Protein AF-A0A847AZZ3-F1 (afdb_monomer)

Sequence (223 aa):
MRKELIFAVSALIFLSGCENGNLFSWTHSAGSNKSVDALLADGINAERNKDYDDAIKFFDDVLSKQPGNSEALYGKASSELKNAGLDIASLIPQLINQDTGAAEDLLSNILAGNLLLATEEAGPALKKIADGRADGAIPSDDFDINLNLGIIYFLHAASLLSQDPGVSVKNNFTVDGTPTRATINKAIENIDNAIKYLNAAMGGGLGGVKANFESFKTELETL

Secondary structure (DSSP, 8-state):
-HHHHHHHHHHHHHSS-SSS--TTGGG--TTS--SHHHHHHHHHHHHHTT-HHHHHHHHHHHHHH-TT-HHHHHHHHHHHHHHTT--HHHHHHHHHHT-HHHHHHHHHHHTSSHHHHHHHHHHHHHHHHHTT-S-SSS-TT-HHHHHHHHHHHHHHHHHHHTTSTT-EE-TTS-EES---HHHHHHHHHHHHHHHHHHHHS--TT-HHHHHHHHHHHHHHHH-

Structure (mmCIF, N/CA/C/O backbone):
data_AF-A0A847AZZ3-F1
#
_entry.id   AF-A0A847AZZ3-F1
#
loop_
_atom_site.group_PDB
_atom_site.id
_atom_site.type_symbol
_atom_site.label_atom_id
_atom_site.label_alt_id
_atom_site.label_comp_id
_atom_site.label_asym_id
_atom_site.label_entity_id
_atom_site.label_seq_id
_atom_site.pdbx_PDB_ins_code
_atom_site.Cartn_x
_atom_site.Cartn_y
_atom_site.Cartn_z
_atom_site.occupancy
_atom_site.B_iso_or_equiv
_atom_site.auth_seq_id
_atom_site.auth_comp_id
_atom_site.auth_asym_id
_atom_site.auth_atom_id
_atom_site.pdbx_PDB_model_num
ATOM 1 N N . MET A 1 1 ? 6.310 3.712 -61.865 1.00 55.25 1 MET A N 1
ATOM 2 C CA . MET A 1 1 ? 7.225 3.143 -60.847 1.00 55.25 1 MET A CA 1
ATOM 3 C C . MET A 1 1 ? 7.327 3.954 -59.552 1.00 55.25 1 MET A C 1
ATOM 5 O O . MET A 1 1 ? 6.831 3.470 -58.550 1.00 55.25 1 MET A O 1
ATOM 9 N N . ARG A 1 2 ? 7.888 5.177 -59.508 1.00 53.59 2 ARG A N 1
ATOM 10 C CA . ARG A 1 2 ? 8.089 5.907 -58.225 1.00 53.59 2 ARG A CA 1
ATOM 11 C C . ARG A 1 2 ? 6.798 6.324 -57.489 1.00 53.59 2 ARG A C 1
ATOM 13 O O . ARG A 1 2 ? 6.795 6.375 -56.270 1.00 53.59 2 ARG A O 1
ATOM 20 N N . LYS A 1 3 ? 5.707 6.600 -58.216 1.00 46.56 3 LYS A N 1
ATOM 21 C CA . LYS A 1 3 ? 4.402 6.988 -57.635 1.00 46.56 3 LYS A CA 1
ATOM 22 C C . LYS A 1 3 ? 3.573 5.795 -57.139 1.00 46.56 3 LYS A C 1
ATOM 24 O O . LYS A 1 3 ? 2.827 5.937 -56.182 1.00 46.56 3 LYS A O 1
ATOM 29 N N . GLU A 1 4 ? 3.756 4.624 -57.745 1.00 44.75 4 GLU A N 1
ATOM 30 C CA . GLU A 1 4 ? 3.061 3.390 -57.347 1.00 44.75 4 GLU A CA 1
ATOM 31 C C . GLU A 1 4 ? 3.678 2.775 -56.086 1.00 44.75 4 GLU A C 1
ATOM 33 O O . GLU A 1 4 ? 2.956 2.265 -55.237 1.00 44.75 4 GLU A O 1
ATOM 38 N N . LEU A 1 5 ? 4.994 2.931 -55.896 1.00 46.00 5 LEU A N 1
ATOM 39 C CA . LEU A 1 5 ? 5.674 2.535 -54.660 1.00 46.00 5 LEU A CA 1
ATOM 40 C C . LEU A 1 5 ? 5.262 3.411 -53.460 1.00 46.00 5 LEU A C 1
ATOM 42 O O . LEU A 1 5 ? 5.115 2.903 -52.355 1.00 46.00 5 LEU A O 1
ATOM 46 N N . ILE A 1 6 ? 5.023 4.712 -53.675 1.00 50.72 6 ILE A N 1
ATOM 47 C CA . ILE A 1 6 ? 4.539 5.626 -52.624 1.00 50.72 6 ILE A CA 1
ATOM 48 C C . ILE A 1 6 ? 3.095 5.279 -52.232 1.00 50.72 6 ILE A C 1
ATOM 50 O O . ILE A 1 6 ? 2.791 5.215 -51.046 1.00 50.72 6 ILE A O 1
ATOM 54 N N . PHE A 1 7 ? 2.230 4.961 -53.203 1.00 47.56 7 PHE A N 1
ATOM 55 C CA . PHE A 1 7 ? 0.861 4.513 -52.922 1.00 47.56 7 PHE A CA 1
ATOM 56 C C . PHE A 1 7 ? 0.811 3.180 -52.156 1.00 47.56 7 PHE A C 1
ATOM 58 O O . PHE A 1 7 ? -0.027 3.020 -51.270 1.00 47.56 7 PHE A O 1
ATOM 65 N N . ALA A 1 8 ? 1.729 2.249 -52.436 1.00 49.97 8 ALA A N 1
ATOM 66 C CA . ALA A 1 8 ? 1.805 0.965 -51.737 1.00 49.97 8 ALA A CA 1
ATOM 67 C C . ALA A 1 8 ? 2.277 1.097 -50.275 1.00 49.97 8 ALA A C 1
ATOM 69 O O . ALA A 1 8 ? 1.746 0.423 -49.395 1.00 49.97 8 ALA A O 1
ATOM 70 N N . VAL A 1 9 ? 3.227 1.998 -49.993 1.00 52.75 9 VAL A N 1
ATOM 71 C CA . VAL A 1 9 ? 3.696 2.259 -48.619 1.00 52.75 9 VAL A CA 1
ATOM 72 C C . VAL A 1 9 ? 2.631 2.994 -47.800 1.00 52.75 9 VAL A C 1
ATOM 74 O O . VAL A 1 9 ? 2.444 2.681 -46.629 1.00 52.75 9 VAL A O 1
ATOM 77 N N . SER A 1 10 ? 1.869 3.909 -48.409 1.00 51.78 10 SER A N 1
ATOM 78 C CA . SER A 1 10 ? 0.747 4.573 -47.734 1.00 51.78 10 SER A CA 1
ATOM 79 C C . SER A 1 10 ? -0.415 3.618 -47.436 1.00 51.78 10 SER A C 1
ATOM 81 O O . SER A 1 10 ? -1.011 3.721 -46.371 1.00 51.78 10 SER A O 1
ATOM 83 N N . ALA A 1 11 ? -0.710 2.654 -48.316 1.00 50.41 11 ALA A N 1
ATOM 84 C CA . ALA A 1 11 ? -1.791 1.684 -48.110 1.00 50.41 11 ALA A CA 1
ATOM 85 C C . ALA A 1 11 ? -1.515 0.676 -46.973 1.00 50.41 11 ALA A C 1
ATOM 87 O O . ALA A 1 11 ? -2.453 0.228 -46.318 1.00 50.41 11 ALA A O 1
ATOM 88 N N . LEU A 1 12 ? -0.245 0.361 -46.685 1.00 51.59 12 LEU A N 1
ATOM 89 C CA . LEU A 1 12 ? 0.143 -0.522 -45.573 1.00 51.59 12 LEU A CA 1
ATOM 90 C C . LEU A 1 12 ? -0.033 0.123 -44.188 1.00 51.59 12 LEU A C 1
ATOM 92 O O . LEU A 1 12 ? -0.218 -0.590 -43.208 1.00 51.59 12 LEU A O 1
ATOM 96 N N . ILE A 1 13 ? -0.023 1.457 -44.106 1.00 54.56 13 ILE A N 1
ATOM 97 C CA . ILE A 1 13 ? -0.202 2.199 -42.846 1.00 54.56 13 ILE A CA 1
ATOM 98 C C . ILE A 1 13 ? -1.686 2.247 -42.428 1.00 54.56 13 ILE A C 1
ATOM 100 O O . ILE A 1 13 ? -1.986 2.369 -41.246 1.00 54.56 13 ILE A O 1
ATOM 104 N N . PHE A 1 14 ? -2.625 2.105 -43.372 1.00 50.31 14 PHE A N 1
ATOM 105 C CA . PHE A 1 14 ? -4.066 2.190 -43.093 1.00 50.31 14 PHE A CA 1
ATOM 106 C C . PHE A 1 14 ? -4.733 0.854 -42.728 1.00 50.31 14 PHE A C 1
ATOM 108 O O . PHE A 1 14 ? -5.860 0.865 -42.242 1.00 50.31 14 PHE A O 1
ATOM 115 N N . LEU A 1 15 ? -4.070 -0.290 -42.927 1.00 49.41 15 LEU A N 1
ATOM 116 C CA . LEU A 1 15 ? -4.661 -1.615 -42.673 1.00 49.41 15 LEU A CA 1
ATOM 117 C C . LEU A 1 15 ? -4.438 -2.151 -41.247 1.00 49.41 15 LEU A C 1
ATOM 119 O O . LEU A 1 15 ? -4.962 -3.208 -40.916 1.00 49.41 15 LEU A O 1
ATOM 123 N N . SER A 1 16 ? -3.698 -1.435 -40.399 1.00 50.19 16 SER A N 1
ATOM 124 C CA . SER A 1 16 ? -3.400 -1.827 -39.009 1.00 50.19 16 SER A CA 1
ATOM 125 C C . SER A 1 16 ? -4.049 -0.920 -37.954 1.00 50.19 16 SER A C 1
ATOM 127 O O . SER A 1 16 ? -3.784 -1.072 -36.767 1.00 50.19 16 SER A O 1
ATOM 129 N N . GLY A 1 17 ? -4.897 0.028 -38.364 1.00 47.88 17 GLY A N 1
ATOM 130 C CA . GLY A 1 17 ? -5.448 1.074 -37.494 1.00 47.88 17 GLY A CA 1
ATOM 131 C C . GLY A 1 17 ? -6.785 0.755 -36.819 1.00 47.88 17 GLY A C 1
ATOM 132 O O . GLY A 1 17 ? -7.573 1.675 -36.619 1.00 47.88 17 GLY A O 1
ATOM 133 N N . CYS A 1 18 ? -7.093 -0.508 -36.520 1.00 51.84 18 CYS A N 1
ATOM 134 C CA . CYS A 1 18 ? -8.338 -0.891 -35.839 1.00 51.84 18 CYS A CA 1
ATOM 135 C C . CYS A 1 18 ? -8.080 -1.958 -34.774 1.00 51.84 18 CYS A C 1
ATOM 137 O O . CYS A 1 18 ? -8.504 -3.093 -34.911 1.00 51.84 18 CYS A O 1
ATOM 139 N N . GLU A 1 19 ? -7.339 -1.567 -33.747 1.00 49.22 19 GLU A N 1
ATOM 140 C CA . GLU A 1 19 ? -7.393 -2.025 -32.355 1.00 49.22 19 GLU A CA 1
ATOM 141 C C . GLU A 1 19 ? -6.363 -1.163 -31.606 1.00 49.22 19 GLU A C 1
ATOM 143 O O . GLU A 1 19 ? -5.505 -0.551 -32.240 1.00 49.22 19 GLU A O 1
ATOM 148 N N . ASN A 1 20 ? -6.461 -1.035 -30.286 1.00 57.16 20 ASN A N 1
ATOM 149 C CA . ASN A 1 20 ? -5.663 -0.123 -29.445 1.00 57.16 20 ASN A CA 1
ATOM 150 C C . ASN A 1 20 ? -4.135 -0.414 -29.404 1.00 57.16 20 ASN A C 1
ATOM 152 O O . ASN A 1 20 ? -3.469 -0.116 -28.415 1.00 57.16 20 ASN A O 1
ATOM 156 N N . GLY A 1 21 ? -3.559 -1.006 -30.452 1.00 53.38 21 GLY A N 1
ATOM 157 C CA . GLY A 1 21 ? -2.142 -1.306 -30.603 1.00 53.38 21 GLY A CA 1
ATOM 158 C C . GLY A 1 21 ? -1.400 -0.249 -31.423 1.00 53.38 21 GLY A C 1
ATOM 159 O O . GLY A 1 21 ? -1.842 0.180 -32.488 1.00 53.38 21 GLY A O 1
ATOM 160 N N . ASN A 1 22 ? -0.215 0.141 -30.950 1.00 53.19 22 ASN A N 1
ATOM 161 C CA . ASN A 1 22 ? 0.738 0.911 -31.749 1.00 53.19 22 ASN A CA 1
ATOM 162 C C . ASN A 1 22 ? 1.049 0.181 -33.069 1.00 53.19 22 ASN A C 1
ATOM 164 O O . ASN A 1 22 ? 1.148 -1.045 -33.094 1.00 53.19 22 ASN A O 1
ATOM 168 N N . LEU A 1 23 ? 1.325 0.938 -34.140 1.00 59.88 23 LEU A N 1
ATOM 169 C CA . LEU A 1 23 ? 1.694 0.442 -35.484 1.00 59.88 23 LEU A CA 1
ATOM 170 C C . LEU A 1 23 ? 2.842 -0.599 -35.490 1.00 59.88 23 LEU A C 1
ATOM 172 O O . LEU A 1 23 ? 3.015 -1.340 -36.457 1.00 59.88 23 LEU A O 1
ATOM 176 N N . PHE A 1 24 ? 3.612 -0.670 -34.403 1.00 60.06 24 PHE A N 1
ATOM 177 C CA . PHE A 1 24 ? 4.742 -1.576 -34.201 1.00 60.06 24 PHE A CA 1
ATOM 178 C C . PHE A 1 24 ? 4.475 -2.711 -33.200 1.00 60.06 24 PHE A C 1
ATOM 180 O O . PHE A 1 24 ? 5.417 -3.403 -32.827 1.00 60.06 24 PHE A O 1
ATOM 187 N N . SER A 1 25 ? 3.232 -2.955 -32.770 1.00 56.47 25 SER A N 1
ATOM 188 C CA . SER A 1 25 ? 2.909 -4.046 -31.829 1.00 56.47 25 SER A CA 1
ATOM 189 C C . SER A 1 25 ? 3.362 -5.430 -32.329 1.00 56.47 25 SER A C 1
ATOM 191 O O . SER A 1 25 ? 3.744 -6.274 -31.529 1.00 56.47 25 SER A O 1
ATOM 193 N N . TRP A 1 26 ? 3.446 -5.641 -33.647 1.00 59.34 26 TRP A N 1
ATOM 194 C CA . TRP A 1 26 ? 3.980 -6.871 -34.249 1.00 59.34 26 TRP A CA 1
ATOM 195 C C . TRP A 1 26 ? 5.494 -7.077 -34.046 1.00 59.34 26 TRP A C 1
ATOM 197 O O . TRP A 1 26 ? 5.994 -8.169 -34.303 1.00 59.34 26 TRP A O 1
ATOM 207 N N . THR A 1 27 ? 6.237 -6.047 -33.621 1.00 62.19 27 THR A N 1
ATOM 208 C CA . THR A 1 27 ? 7.700 -6.116 -33.432 1.00 62.19 27 THR A CA 1
ATOM 209 C C . THR A 1 27 ? 8.120 -6.505 -32.017 1.00 62.19 27 THR A C 1
ATOM 211 O O . THR A 1 27 ? 9.263 -6.914 -31.826 1.00 62.19 27 THR A O 1
ATOM 214 N N . HIS A 1 28 ? 7.219 -6.407 -31.034 1.00 64.94 28 HIS A N 1
ATOM 215 C CA . HIS A 1 28 ? 7.513 -6.706 -29.634 1.00 64.94 28 HIS A CA 1
ATOM 216 C C . HIS A 1 28 ? 6.347 -7.457 -28.997 1.00 64.94 28 HIS A C 1
ATOM 218 O O . HIS A 1 28 ? 5.272 -6.898 -28.793 1.00 64.94 28 HIS A O 1
ATOM 224 N N . SER A 1 29 ? 6.562 -8.732 -28.678 1.00 76.62 29 SER A N 1
ATOM 225 C CA . SER A 1 29 ? 5.635 -9.505 -27.850 1.00 76.62 29 SER A CA 1
ATOM 226 C C . SER A 1 29 ? 6.008 -9.309 -26.382 1.00 76.62 29 SER A C 1
ATOM 228 O O . SER A 1 29 ? 7.157 -9.576 -26.016 1.00 76.62 29 SER A O 1
ATOM 230 N N . ALA A 1 30 ? 5.062 -8.866 -25.550 1.00 77.00 30 ALA A N 1
ATOM 231 C CA . ALA A 1 30 ? 5.294 -8.675 -24.118 1.00 77.00 30 ALA A CA 1
ATOM 232 C C . ALA A 1 30 ? 5.891 -9.947 -23.485 1.00 77.00 30 ALA A C 1
ATOM 234 O O . ALA A 1 30 ? 5.498 -11.071 -23.807 1.00 77.00 30 ALA A O 1
ATOM 235 N N . GLY A 1 31 ? 6.903 -9.778 -22.638 1.00 70.44 31 GLY A N 1
ATOM 236 C CA . GLY A 1 31 ? 7.628 -10.863 -21.987 1.00 70.44 31 GLY A CA 1
ATOM 237 C C . GLY A 1 31 ? 8.617 -11.635 -22.867 1.00 70.44 31 GLY A C 1
ATOM 238 O O . GLY A 1 31 ? 9.302 -12.513 -22.338 1.00 70.44 31 GLY A O 1
ATOM 239 N N . SER A 1 32 ? 8.739 -11.335 -24.169 1.00 78.50 32 SER A N 1
ATOM 240 C CA . SER A 1 32 ? 9.709 -12.000 -25.062 1.00 78.50 32 SER A CA 1
ATOM 241 C C . SER A 1 32 ? 11.159 -11.598 -24.776 1.00 78.50 32 SER A C 1
ATOM 243 O O . SER A 1 32 ? 12.067 -12.423 -24.897 1.00 78.50 32 SER A O 1
ATOM 245 N N . ASN A 1 33 ? 11.381 -10.357 -24.337 1.00 85.06 33 ASN A N 1
ATOM 246 C CA . ASN A 1 33 ? 12.671 -9.878 -23.862 1.00 85.06 33 ASN A CA 1
ATOM 247 C C . ASN A 1 33 ? 12.686 -9.867 -22.326 1.00 85.06 33 ASN A C 1
ATOM 249 O O . ASN A 1 33 ? 11.857 -9.228 -21.690 1.00 85.06 33 ASN A O 1
ATOM 253 N N . LYS A 1 34 ? 13.646 -10.582 -21.731 1.00 90.81 34 LYS A N 1
ATOM 254 C CA . LYS A 1 34 ? 13.782 -10.753 -20.276 1.00 90.81 34 LYS A CA 1
ATOM 255 C C . LYS A 1 34 ? 14.826 -9.821 -19.642 1.00 90.81 34 LYS A C 1
ATOM 257 O O . LYS A 1 34 ? 15.284 -10.099 -18.525 1.00 90.81 34 LYS A O 1
ATOM 262 N N . SER A 1 35 ? 15.251 -8.766 -20.346 1.00 94.00 35 SER A N 1
ATOM 263 C CA . SER A 1 35 ? 16.032 -7.683 -19.737 1.00 94.00 35 SER A CA 1
ATOM 264 C C . SER A 1 35 ? 15.172 -6.904 -18.741 1.00 94.00 35 SER A C 1
ATOM 266 O O . SER A 1 35 ? 13.951 -6.857 -18.876 1.00 94.00 35 SER A O 1
ATOM 268 N N . VAL A 1 36 ? 15.812 -6.301 -17.735 1.00 95.38 36 VAL A N 1
ATOM 269 C CA . VAL A 1 36 ? 15.116 -5.504 -16.711 1.00 95.38 36 VAL A CA 1
ATOM 270 C C . VAL A 1 36 ? 14.296 -4.390 -17.358 1.00 95.38 36 VAL A C 1
ATOM 272 O O . VAL A 1 36 ? 13.098 -4.325 -17.121 1.00 95.38 36 VAL A O 1
ATOM 275 N N . ASP A 1 37 ? 14.903 -3.597 -18.243 1.00 94.06 37 ASP A N 1
ATOM 276 C CA . ASP A 1 37 ? 14.227 -2.466 -18.892 1.00 94.06 37 ASP A CA 1
ATOM 277 C C . ASP A 1 37 ? 13.023 -2.900 -19.741 1.00 94.06 37 ASP A C 1
ATOM 279 O O . ASP A 1 37 ? 12.001 -2.218 -19.769 1.00 94.06 37 ASP A O 1
ATOM 283 N N . ALA A 1 38 ? 13.121 -4.046 -20.427 1.00 93.12 38 ALA A N 1
ATOM 284 C CA . ALA A 1 38 ? 12.027 -4.553 -21.250 1.00 93.12 38 ALA A CA 1
ATOM 285 C C . ALA A 1 38 ? 10.863 -5.058 -20.393 1.00 93.12 38 ALA A C 1
ATOM 287 O O . ALA A 1 38 ? 9.717 -4.715 -20.664 1.00 93.12 38 ALA A O 1
ATOM 288 N N . LEU A 1 39 ? 11.159 -5.817 -19.334 1.00 97.00 39 LEU A N 1
ATOM 289 C CA . LEU A 1 39 ? 10.151 -6.289 -18.385 1.00 97.00 39 LEU A CA 1
ATOM 290 C C . LEU A 1 39 ? 9.477 -5.125 -17.657 1.00 97.00 39 LEU A C 1
ATOM 292 O O . LEU A 1 39 ? 8.266 -5.132 -17.476 1.00 97.00 39 LEU A O 1
ATOM 296 N N . LEU A 1 40 ? 10.246 -4.101 -17.288 1.00 96.69 40 LEU A N 1
ATOM 297 C CA . LEU A 1 40 ? 9.718 -2.900 -16.656 1.00 96.69 40 LEU A CA 1
ATOM 298 C C . LEU A 1 40 ? 8.762 -2.153 -17.595 1.00 96.69 40 LEU A C 1
ATOM 300 O O . LEU A 1 40 ? 7.657 -1.793 -17.194 1.00 96.69 40 LEU A O 1
ATOM 304 N N . ALA A 1 41 ? 9.145 -1.986 -18.864 1.00 95.75 41 ALA A N 1
ATOM 305 C CA . ALA A 1 41 ? 8.279 -1.393 -19.877 1.00 95.75 41 ALA A CA 1
ATOM 306 C C . ALA A 1 41 ? 7.010 -2.228 -20.127 1.00 95.75 41 ALA A C 1
ATOM 308 O O . ALA A 1 41 ? 5.926 -1.659 -20.265 1.00 95.75 41 ALA A O 1
ATOM 309 N N . ASP A 1 42 ? 7.124 -3.558 -20.156 1.00 96.00 42 ASP A N 1
ATOM 310 C CA . ASP A 1 42 ? 5.981 -4.465 -20.290 1.00 96.00 42 ASP A CA 1
ATOM 311 C C . ASP A 1 42 ? 5.025 -4.345 -19.095 1.00 96.00 42 ASP A C 1
ATOM 313 O O . ASP A 1 42 ? 3.819 -4.215 -19.301 1.00 96.00 42 ASP A O 1
ATOM 317 N N . GLY A 1 43 ? 5.552 -4.283 -17.867 1.00 97.50 43 GLY A N 1
ATOM 318 C CA . GLY A 1 43 ? 4.765 -4.062 -16.650 1.00 97.50 43 GLY A CA 1
ATOM 319 C C . GLY A 1 43 ? 4.011 -2.734 -16.666 1.00 97.50 43 GLY A C 1
ATOM 320 O O . GLY A 1 43 ? 2.801 -2.705 -16.449 1.00 97.50 43 GLY A O 1
ATOM 321 N N . ILE A 1 44 ? 4.690 -1.640 -17.025 1.00 96.44 44 ILE A N 1
ATOM 322 C CA . ILE A 1 44 ? 4.074 -0.307 -17.153 1.00 96.44 44 ILE A CA 1
ATOM 323 C C . ILE A 1 44 ? 2.974 -0.303 -18.226 1.00 96.44 44 ILE A C 1
ATOM 325 O O . ILE A 1 44 ? 1.930 0.329 -18.054 1.00 96.44 44 ILE A O 1
ATOM 329 N N . ASN A 1 45 ? 3.188 -0.987 -19.352 1.00 95.19 45 ASN A N 1
ATOM 330 C CA . ASN A 1 45 ? 2.194 -1.061 -20.422 1.00 95.19 45 ASN A CA 1
ATOM 331 C C . ASN A 1 45 ? 0.975 -1.897 -20.015 1.00 95.19 45 ASN A C 1
ATOM 333 O O . ASN A 1 45 ? -0.151 -1.462 -20.256 1.00 95.19 45 ASN A O 1
ATOM 337 N N . ALA A 1 46 ? 1.185 -3.046 -19.369 1.00 96.00 46 ALA A N 1
ATOM 338 C CA . ALA A 1 46 ? 0.106 -3.871 -18.833 1.00 96.00 46 ALA A CA 1
ATOM 339 C C . ALA A 1 46 ? -0.728 -3.091 -17.801 1.00 96.00 46 ALA A C 1
ATOM 341 O O . ALA A 1 46 ? -1.953 -3.044 -17.904 1.00 96.00 46 ALA A O 1
ATOM 342 N N . GLU A 1 47 ? -0.082 -2.362 -16.884 1.00 95.00 47 GLU A N 1
ATOM 343 C CA . GLU A 1 47 ? -0.780 -1.525 -15.900 1.00 95.00 47 GLU A CA 1
ATOM 344 C C . GLU A 1 47 ? -1.644 -0.446 -16.578 1.00 95.00 47 GLU A C 1
ATOM 346 O O . GLU A 1 47 ? -2.802 -0.236 -16.205 1.00 95.00 47 GLU A O 1
ATOM 351 N N . ARG A 1 48 ? -1.113 0.228 -17.610 1.00 93.69 48 ARG A N 1
ATOM 352 C CA . ARG A 1 48 ? -1.850 1.240 -18.394 1.00 93.69 48 ARG A CA 1
ATOM 353 C C . ARG A 1 48 ? -3.059 0.658 -19.122 1.00 93.69 48 ARG A C 1
ATOM 355 O O . ARG A 1 48 ? -4.074 1.342 -19.241 1.00 93.69 48 ARG A O 1
ATOM 362 N N . ASN A 1 49 ? -2.957 -0.589 -19.571 1.00 94.38 49 ASN A N 1
ATOM 363 C CA . ASN A 1 49 ? -4.053 -1.323 -20.200 1.00 94.38 49 ASN A CA 1
ATOM 364 C C . ASN A 1 49 ? -5.054 -1.897 -19.188 1.00 94.38 49 ASN A C 1
ATOM 366 O O . ASN A 1 49 ? -6.087 -2.418 -19.596 1.00 94.38 49 ASN A O 1
ATOM 370 N N . LYS A 1 50 ? -4.797 -1.722 -17.883 1.00 95.38 50 LYS A N 1
ATOM 371 C CA . LYS A 1 50 ? -5.557 -2.305 -16.767 1.00 95.38 50 LYS A CA 1
ATOM 372 C C . LYS A 1 50 ? -5.446 -3.830 -16.670 1.00 95.38 50 LYS A C 1
ATOM 374 O O . LYS A 1 50 ? -6.241 -4.458 -15.977 1.00 95.38 50 LYS A O 1
ATOM 379 N N . ASP A 1 51 ? -4.425 -4.406 -17.298 1.00 96.56 51 ASP A N 1
ATOM 380 C CA . ASP A 1 51 ? -4.066 -5.819 -17.192 1.00 96.56 51 ASP A CA 1
ATOM 381 C C . ASP A 1 51 ? -3.213 -6.026 -15.927 1.00 96.56 51 ASP A C 1
ATOM 383 O O . ASP A 1 51 ? -2.024 -6.349 -15.991 1.00 96.56 51 ASP A O 1
ATOM 387 N N . TYR A 1 52 ? -3.797 -5.757 -14.754 1.00 96.06 52 TYR A N 1
ATOM 388 C CA . TYR A 1 52 ? -3.047 -5.658 -13.495 1.00 96.06 52 TYR A CA 1
ATOM 389 C C . TYR A 1 52 ? -2.343 -6.962 -13.106 1.00 96.06 52 TYR A C 1
ATOM 391 O O . TYR A 1 52 ? -1.199 -6.915 -12.661 1.00 96.06 52 TYR A O 1
ATOM 399 N N . ASP A 1 53 ? -2.964 -8.119 -13.345 1.00 96.88 53 ASP A N 1
ATOM 400 C CA . ASP A 1 53 ? -2.342 -9.423 -13.080 1.00 96.88 53 ASP A CA 1
ATOM 401 C C . ASP A 1 53 ? -1.059 -9.639 -13.899 1.00 96.88 53 ASP A C 1
ATOM 403 O O . ASP A 1 53 ? -0.088 -10.215 -13.407 1.00 96.88 53 ASP A O 1
ATOM 407 N N . ASP A 1 54 ? -1.031 -9.187 -15.155 1.00 97.25 54 ASP A N 1
ATOM 408 C CA . ASP A 1 54 ? 0.161 -9.295 -16.000 1.00 97.25 54 ASP A CA 1
ATOM 409 C C . ASP A 1 54 ? 1.197 -8.229 -15.641 1.00 97.25 54 ASP A C 1
ATOM 411 O O . ASP A 1 54 ? 2.393 -8.528 -15.611 1.00 97.25 54 ASP A O 1
ATOM 415 N N . ALA A 1 55 ? 0.755 -7.023 -15.273 1.00 98.31 55 ALA A N 1
ATOM 416 C CA . ALA A 1 55 ? 1.633 -5.986 -14.741 1.00 98.31 55 ALA A CA 1
ATOM 417 C C . ALA A 1 55 ? 2.400 -6.487 -13.508 1.00 98.31 55 ALA A C 1
ATOM 419 O O . ALA A 1 55 ? 3.630 -6.410 -13.476 1.00 98.31 55 ALA A O 1
ATOM 420 N N . ILE A 1 56 ? 1.692 -7.085 -12.543 1.00 98.19 56 ILE A N 1
ATOM 421 C CA . ILE A 1 56 ? 2.274 -7.673 -11.329 1.00 98.19 56 ILE A CA 1
ATOM 422 C C . ILE A 1 56 ? 3.327 -8.728 -11.690 1.00 98.19 56 ILE A C 1
ATOM 424 O O . ILE A 1 56 ? 4.448 -8.651 -11.188 1.00 98.19 56 ILE A O 1
ATOM 428 N N . LYS A 1 57 ? 3.032 -9.651 -12.619 1.00 98.25 57 LYS A N 1
ATOM 429 C CA . LYS A 1 57 ? 4.003 -10.672 -13.066 1.00 98.25 57 LYS A CA 1
ATOM 430 C C . LYS A 1 57 ? 5.265 -10.058 -13.665 1.00 98.25 57 LYS A C 1
ATOM 432 O O . LYS A 1 57 ? 6.364 -10.528 -13.383 1.00 98.25 57 LYS A O 1
ATOM 437 N N . PHE A 1 58 ? 5.133 -9.025 -14.496 1.00 98.56 58 PHE A N 1
ATOM 438 C CA . PHE A 1 58 ? 6.296 -8.363 -15.086 1.00 98.56 58 PHE A CA 1
ATOM 439 C C . PHE A 1 58 ? 7.131 -7.623 -14.039 1.00 98.56 58 PHE A C 1
ATOM 441 O O . PHE A 1 58 ? 8.361 -7.710 -14.070 1.00 98.56 58 PHE A O 1
ATOM 448 N N . PHE A 1 59 ? 6.493 -6.950 -13.080 1.00 98.56 59 PHE A N 1
ATOM 449 C CA . PHE A 1 59 ? 7.210 -6.323 -11.974 1.00 98.56 59 PHE A CA 1
ATOM 450 C C . PHE A 1 59 ? 7.881 -7.361 -11.066 1.00 98.56 59 PHE A C 1
ATOM 452 O O . PHE A 1 59 ? 9.031 -7.158 -10.683 1.00 98.56 59 PHE A O 1
ATOM 459 N N . ASP A 1 60 ? 7.249 -8.502 -10.792 1.00 98.50 60 ASP A N 1
ATOM 460 C CA . ASP A 1 60 ? 7.878 -9.615 -10.070 1.00 98.50 60 ASP A CA 1
ATOM 461 C C . ASP A 1 60 ? 9.091 -10.180 -10.830 1.00 98.50 60 ASP A C 1
ATOM 463 O O . ASP A 1 60 ? 10.149 -10.409 -10.233 1.00 98.50 60 ASP A O 1
ATOM 467 N N . ASP A 1 61 ? 8.997 -10.327 -12.156 1.00 98.19 61 ASP A N 1
ATOM 468 C CA . ASP A 1 61 ? 10.121 -10.717 -13.015 1.00 98.19 61 ASP A CA 1
ATOM 469 C C . ASP A 1 61 ? 11.288 -9.707 -12.893 1.00 98.19 61 ASP A C 1
ATOM 471 O O . ASP A 1 61 ? 12.453 -10.119 -12.821 1.00 98.19 61 ASP A O 1
ATOM 475 N N . VAL A 1 62 ? 11.011 -8.396 -12.810 1.00 98.56 62 VAL A N 1
ATOM 476 C CA . VAL A 1 62 ? 12.031 -7.361 -12.539 1.00 98.56 62 VAL A CA 1
ATOM 477 C C . VAL A 1 62 ? 12.608 -7.505 -11.131 1.00 98.56 62 VAL A C 1
ATOM 479 O O . VAL A 1 62 ? 13.831 -7.554 -10.976 1.00 98.56 62 VAL A O 1
ATOM 482 N N . LEU A 1 63 ? 11.760 -7.619 -10.107 1.00 98.25 63 LEU A N 1
ATOM 483 C CA . LEU A 1 63 ? 12.163 -7.691 -8.700 1.00 98.25 63 LEU A CA 1
ATOM 484 C C . LEU A 1 63 ? 12.958 -8.964 -8.382 1.00 98.25 63 LEU A C 1
ATOM 486 O O . LEU A 1 63 ? 13.830 -8.939 -7.513 1.00 98.25 63 LEU A O 1
ATOM 490 N N . SER A 1 64 ? 12.749 -10.050 -9.130 1.00 98.00 64 SER A N 1
ATOM 491 C CA . SER A 1 64 ? 13.573 -11.262 -9.038 1.00 98.00 64 SER A CA 1
ATOM 492 C C . SER A 1 64 ? 15.033 -11.028 -9.460 1.00 98.00 64 SER A C 1
ATOM 494 O O . SER A 1 64 ? 15.945 -11.679 -8.948 1.00 98.00 64 SER A O 1
ATOM 496 N N . LYS A 1 65 ? 15.270 -10.079 -10.378 1.00 97.81 65 LYS A N 1
ATOM 497 C CA . LYS A 1 65 ? 16.598 -9.712 -10.900 1.00 97.81 65 LYS A CA 1
ATOM 498 C C . LYS A 1 65 ? 17.205 -8.545 -10.129 1.00 97.81 65 LYS A C 1
ATOM 500 O O . LYS A 1 65 ? 18.413 -8.511 -9.908 1.00 97.81 65 LYS A O 1
ATOM 505 N N . GLN A 1 66 ? 16.372 -7.585 -9.741 1.00 97.75 66 GLN A N 1
ATOM 506 C CA . GLN A 1 66 ? 16.747 -6.377 -9.018 1.00 97.75 66 GLN A CA 1
ATOM 507 C C . GLN A 1 66 ? 15.749 -6.129 -7.879 1.00 97.75 66 GLN A C 1
ATOM 509 O O . GLN A 1 66 ? 14.832 -5.323 -8.020 1.00 97.75 66 GLN A O 1
ATOM 514 N N . PRO A 1 67 ? 15.942 -6.761 -6.706 1.00 97.88 67 PRO A N 1
ATOM 515 C CA . PRO A 1 67 ? 14.988 -6.659 -5.599 1.00 97.88 67 PRO A CA 1
ATOM 516 C C . PRO A 1 67 ? 14.780 -5.239 -5.062 1.00 97.88 67 PRO A C 1
ATOM 518 O O . PRO A 1 67 ? 13.847 -5.000 -4.298 1.00 97.88 67 PRO A O 1
ATOM 521 N N . GLY A 1 68 ? 15.702 -4.320 -5.350 1.00 97.25 68 GLY A N 1
ATOM 522 C CA . GLY A 1 68 ? 15.643 -2.916 -4.947 1.00 97.25 68 GLY A CA 1
ATOM 523 C C . GLY A 1 68 ? 15.139 -1.969 -6.033 1.00 97.25 68 GLY A C 1
ATOM 524 O O . GLY A 1 68 ? 15.187 -0.772 -5.786 1.00 97.25 68 GLY A O 1
ATOM 525 N N . ASN A 1 69 ? 14.700 -2.465 -7.195 1.00 98.50 69 ASN A N 1
ATOM 526 C CA . ASN A 1 69 ? 14.262 -1.609 -8.295 1.00 98.50 69 ASN A CA 1
ATOM 527 C C . ASN A 1 69 ? 13.036 -0.785 -7.870 1.00 98.50 69 ASN A C 1
ATOM 529 O O . ASN A 1 69 ? 11.956 -1.345 -7.673 1.00 98.50 69 ASN A O 1
ATOM 533 N N . SER A 1 70 ? 13.215 0.521 -7.656 1.00 98.38 70 SER A N 1
ATOM 534 C CA . SER A 1 70 ? 12.161 1.358 -7.065 1.00 98.38 70 SER A CA 1
ATOM 535 C C . SER A 1 70 ? 10.961 1.536 -7.992 1.00 98.38 70 SER A C 1
ATOM 537 O O . SER A 1 70 ? 9.829 1.506 -7.512 1.00 98.38 70 SER A O 1
ATOM 539 N N . GLU A 1 71 ? 11.178 1.613 -9.306 1.00 98.00 71 GLU A N 1
ATOM 540 C CA . GLU A 1 71 ? 10.097 1.681 -10.295 1.00 98.00 71 GLU A CA 1
ATOM 541 C C . GLU A 1 71 ? 9.241 0.408 -10.294 1.00 98.00 71 GLU A C 1
ATOM 543 O O . GLU A 1 71 ? 8.015 0.497 -10.283 1.00 98.00 71 GLU A O 1
ATOM 548 N N . ALA A 1 72 ? 9.854 -0.777 -10.224 1.00 98.50 72 ALA A N 1
ATOM 549 C CA . ALA A 1 72 ? 9.119 -2.039 -10.148 1.00 98.50 72 ALA A CA 1
ATOM 550 C C . ALA A 1 72 ? 8.406 -2.231 -8.801 1.00 98.50 72 ALA A C 1
ATOM 552 O O . ALA A 1 72 ? 7.285 -2.734 -8.773 1.00 98.50 72 ALA A O 1
ATOM 553 N N . LEU A 1 73 ? 9.017 -1.806 -7.687 1.00 98.62 73 LEU A N 1
ATOM 554 C CA . LEU A 1 73 ? 8.367 -1.806 -6.369 1.00 98.62 73 LEU A CA 1
ATOM 555 C C . LEU A 1 73 ? 7.112 -0.922 -6.375 1.00 98.62 73 LEU A C 1
ATOM 557 O O . LEU A 1 73 ? 6.060 -1.346 -5.898 1.00 98.62 73 LEU A O 1
ATOM 561 N N . TYR A 1 74 ? 7.218 0.287 -6.934 1.00 97.94 74 TYR A N 1
ATOM 562 C CA . TYR A 1 74 ? 6.095 1.212 -7.056 1.00 97.94 74 TYR A CA 1
ATOM 563 C C . TYR A 1 74 ? 5.022 0.690 -8.017 1.00 97.94 74 TYR A C 1
ATOM 565 O O . TYR A 1 74 ? 3.844 0.656 -7.665 1.00 97.94 74 TYR A O 1
ATOM 573 N N . GLY A 1 75 ? 5.425 0.233 -9.205 1.00 97.62 75 GLY A N 1
ATOM 574 C CA . GLY A 1 75 ? 4.524 -0.299 -10.225 1.00 97.62 75 GLY A CA 1
ATOM 575 C C . GLY A 1 75 ? 3.742 -1.518 -9.741 1.00 97.62 75 GLY A C 1
ATOM 576 O O . GLY A 1 75 ? 2.524 -1.581 -9.933 1.00 97.62 75 GLY A O 1
ATOM 577 N N . LYS A 1 76 ? 4.401 -2.447 -9.030 1.00 98.00 76 LYS A N 1
ATOM 578 C CA . LYS A 1 76 ? 3.724 -3.585 -8.396 1.00 98.00 76 LYS A CA 1
ATOM 579 C C . LYS A 1 76 ? 2.709 -3.109 -7.365 1.00 98.00 76 LYS A C 1
ATOM 581 O O . LYS A 1 76 ? 1.545 -3.470 -7.472 1.00 98.00 76 LYS A O 1
ATOM 586 N N . ALA A 1 77 ? 3.122 -2.269 -6.414 1.00 97.19 77 ALA A N 1
ATOM 587 C CA . ALA A 1 77 ? 2.229 -1.752 -5.378 1.00 97.19 77 ALA A CA 1
ATOM 588 C C . ALA A 1 77 ? 0.992 -1.056 -5.974 1.00 97.19 77 ALA A C 1
ATOM 590 O O . ALA A 1 77 ? -0.131 -1.328 -5.563 1.00 97.19 77 ALA A O 1
ATOM 591 N N . SER A 1 78 ? 1.189 -0.205 -6.984 1.00 95.69 78 SER A N 1
ATOM 592 C CA . SER A 1 78 ? 0.104 0.453 -7.720 1.00 95.69 78 SER A CA 1
ATOM 593 C C . SER A 1 78 ? -0.830 -0.559 -8.396 1.00 95.69 78 SER A C 1
ATOM 595 O O . SER A 1 78 ? -2.052 -0.429 -8.308 1.00 95.69 78 SER A O 1
ATOM 597 N N . SER A 1 79 ? -0.270 -1.593 -9.030 1.00 96.06 79 SER A N 1
ATOM 598 C CA . SER A 1 79 ? -1.044 -2.630 -9.719 1.00 96.06 79 SER A CA 1
ATOM 599 C C . SER A 1 79 ? -1.863 -3.487 -8.752 1.00 96.06 79 SER A C 1
ATOM 601 O O . SER A 1 79 ? -3.035 -3.710 -9.024 1.00 96.06 79 SER A O 1
ATOM 603 N N . GLU A 1 80 ? -1.304 -3.898 -7.609 1.00 94.94 80 GLU A N 1
ATOM 604 C CA . GLU A 1 80 ? -2.014 -4.654 -6.558 1.00 94.94 80 GLU A CA 1
ATOM 605 C C . GLU A 1 80 ? -3.240 -3.889 -6.044 1.00 94.94 80 GLU A C 1
ATOM 607 O O . GLU A 1 80 ? -4.349 -4.422 -5.964 1.00 94.94 80 GLU A O 1
ATOM 612 N N . LEU A 1 81 ? -3.062 -2.599 -5.751 1.00 91.88 81 LEU A N 1
ATOM 613 C CA . LEU A 1 81 ? -4.139 -1.744 -5.257 1.00 91.88 81 LEU A CA 1
ATOM 614 C C . LEU A 1 81 ? -5.236 -1.573 -6.310 1.00 91.88 81 LEU A C 1
ATOM 616 O O . LEU A 1 81 ? -6.411 -1.774 -6.006 1.00 91.88 81 LEU A O 1
ATOM 620 N N . LYS A 1 82 ? -4.865 -1.278 -7.562 1.00 91.50 82 LYS A N 1
ATOM 621 C CA . LYS A 1 82 ? -5.830 -1.137 -8.661 1.00 91.50 82 LYS A CA 1
ATOM 622 C C . LYS A 1 82 ? -6.540 -2.451 -8.985 1.00 91.50 82 LYS A C 1
ATOM 624 O O . LYS A 1 82 ? -7.730 -2.418 -9.291 1.00 91.50 82 LYS A O 1
ATOM 629 N N . ASN A 1 83 ? -5.856 -3.590 -8.866 1.00 91.56 83 ASN A N 1
ATOM 630 C CA . ASN A 1 83 ? -6.455 -4.916 -9.027 1.00 91.56 83 ASN A CA 1
ATOM 631 C C . ASN A 1 83 ? -7.520 -5.187 -7.955 1.00 91.56 83 ASN A C 1
ATOM 633 O O . ASN A 1 83 ? -8.577 -5.743 -8.241 1.00 91.56 83 ASN A O 1
ATOM 637 N N . ALA A 1 84 ? -7.288 -4.707 -6.731 1.00 88.56 84 ALA A N 1
ATOM 638 C CA . ALA A 1 84 ? -8.278 -4.715 -5.657 1.00 88.56 84 ALA A CA 1
ATOM 639 C C . ALA A 1 84 ? -9.359 -3.622 -5.788 1.00 88.56 84 ALA A C 1
ATOM 641 O O . ALA A 1 84 ? -10.198 -3.486 -4.899 1.00 88.56 84 ALA A O 1
ATOM 642 N N . GLY A 1 85 ? -9.366 -2.850 -6.880 1.00 86.19 85 GLY A N 1
ATOM 643 C CA . GLY A 1 85 ? -10.329 -1.776 -7.126 1.00 86.19 85 GLY A CA 1
ATOM 644 C C . GLY A 1 85 ? -10.019 -0.467 -6.396 1.00 86.19 85 GLY A C 1
ATOM 645 O O . GLY A 1 85 ? -10.860 0.431 -6.379 1.00 86.19 85 GLY A O 1
ATOM 646 N N . LEU A 1 86 ? -8.828 -0.333 -5.804 1.00 83.94 86 LEU A N 1
ATOM 647 C CA . LEU A 1 86 ? -8.398 0.870 -5.105 1.00 83.94 86 LEU A CA 1
ATOM 648 C C . LEU A 1 86 ? -7.555 1.775 -6.008 1.00 83.94 86 LEU A C 1
ATOM 650 O O . LEU A 1 86 ? -6.419 1.460 -6.360 1.00 83.94 86 LEU A O 1
ATOM 654 N N . ASP A 1 87 ? -8.075 2.966 -6.292 1.00 83.81 87 ASP A N 1
ATOM 655 C CA . ASP A 1 87 ? -7.303 4.064 -6.869 1.00 83.81 87 ASP A CA 1
ATOM 656 C C . ASP A 1 87 ? -7.015 5.116 -5.789 1.00 83.81 87 ASP A C 1
ATOM 658 O O . ASP A 1 87 ? -7.878 5.944 -5.487 1.00 83.81 87 ASP A O 1
ATOM 662 N N . ILE A 1 88 ? -5.804 5.096 -5.208 1.00 81.44 88 ILE A N 1
ATOM 663 C CA . ILE A 1 88 ? -5.394 6.026 -4.135 1.00 81.44 88 ILE A CA 1
ATOM 664 C C . ILE A 1 88 ? -5.582 7.492 -4.548 1.00 81.44 88 ILE A C 1
ATOM 666 O O . ILE A 1 88 ? -6.025 8.306 -3.733 1.00 81.44 88 ILE A O 1
ATOM 670 N N . ALA A 1 89 ? -5.317 7.829 -5.814 1.00 81.31 89 ALA A N 1
ATOM 671 C CA . ALA A 1 89 ? -5.444 9.200 -6.299 1.00 81.31 89 ALA A CA 1
ATOM 672 C C . ALA A 1 89 ? -6.887 9.715 -6.177 1.00 81.31 89 ALA A C 1
ATOM 674 O O . ALA A 1 89 ? -7.108 10.883 -5.858 1.00 81.31 89 ALA A O 1
ATOM 675 N N . SER A 1 90 ? -7.872 8.831 -6.359 1.00 78.00 90 SER A N 1
ATOM 676 C CA . SER A 1 90 ? -9.291 9.156 -6.196 1.00 78.00 90 SER A CA 1
ATOM 677 C C . SER A 1 90 ? -9.726 9.314 -4.729 1.00 78.00 90 SER A C 1
ATOM 679 O O . SER A 1 90 ? -10.730 9.980 -4.462 1.00 78.00 90 SER A O 1
ATOM 681 N N . LEU A 1 91 ? -8.968 8.754 -3.774 1.00 75.62 91 LEU A N 1
ATOM 682 C CA . LEU A 1 91 ? -9.270 8.837 -2.336 1.00 75.62 91 LEU A CA 1
ATOM 683 C C . LEU A 1 91 ? -8.804 10.162 -1.736 1.00 75.62 91 LEU A C 1
ATOM 685 O O . LEU A 1 91 ? -9.449 10.688 -0.832 1.00 75.62 91 LEU A O 1
ATOM 689 N N . ILE A 1 92 ? -7.681 10.703 -2.218 1.00 74.94 92 ILE A N 1
ATOM 690 C CA . ILE A 1 92 ? -7.035 11.880 -1.621 1.00 74.94 92 ILE A CA 1
ATOM 691 C C . ILE A 1 92 ? -8.001 13.076 -1.509 1.00 74.94 92 ILE A C 1
ATOM 693 O O . ILE A 1 92 ? -8.120 13.623 -0.410 1.00 74.94 92 ILE A O 1
ATOM 697 N N . PRO A 1 93 ? -8.759 13.470 -2.556 1.00 73.50 93 PRO A N 1
ATOM 698 C CA . PRO A 1 93 ? -9.728 14.560 -2.434 1.00 73.50 93 PRO A CA 1
ATOM 699 C C . PRO A 1 93 ? -10.822 14.288 -1.397 1.00 73.50 93 PRO A C 1
ATOM 701 O O . PRO A 1 93 ? -11.280 15.218 -0.739 1.00 73.50 93 PRO A O 1
ATOM 704 N N . GLN A 1 94 ? -11.230 13.029 -1.228 1.00 69.31 94 GLN A N 1
ATOM 705 C CA . GLN A 1 94 ? -12.272 12.636 -0.276 1.00 69.31 94 GLN A CA 1
ATOM 706 C C . GLN A 1 94 ? -11.758 12.723 1.166 1.00 69.31 94 GLN A C 1
ATOM 708 O O . GLN A 1 94 ? -12.434 13.273 2.034 1.00 69.31 94 GLN A O 1
ATOM 713 N N . LEU A 1 95 ? -10.522 12.267 1.403 1.00 69.38 95 LEU A N 1
ATOM 714 C CA . LEU A 1 95 ? -9.849 12.378 2.699 1.00 69.38 95 LEU A CA 1
ATOM 715 C C . LEU A 1 95 ? -9.601 13.842 3.100 1.00 69.38 95 LEU A C 1
ATOM 717 O O . LEU A 1 95 ? -9.671 14.169 4.283 1.00 69.38 95 LEU A O 1
ATOM 721 N N . ILE A 1 96 ? -9.326 14.719 2.128 1.00 70.38 96 ILE A N 1
ATOM 722 C CA . ILE A 1 96 ? -9.077 16.149 2.365 1.00 70.38 96 ILE A CA 1
ATOM 723 C C . ILE A 1 96 ? -10.378 16.921 2.612 1.00 70.38 96 ILE A C 1
ATOM 725 O O . ILE A 1 96 ? -10.454 17.690 3.569 1.00 70.38 96 ILE A O 1
ATOM 729 N N . ASN A 1 97 ? -11.389 16.749 1.757 1.00 64.62 97 ASN A N 1
ATOM 730 C CA . ASN A 1 97 ? -12.588 17.594 1.779 1.00 64.62 97 ASN A CA 1
ATOM 731 C C . ASN A 1 97 ? -13.603 17.203 2.861 1.00 64.62 97 ASN A C 1
ATOM 733 O O . ASN A 1 97 ? -14.588 17.917 3.027 1.00 64.62 97 ASN A O 1
ATOM 737 N N . GLN A 1 98 ? -13.382 16.093 3.580 1.00 57.88 98 GLN A N 1
ATOM 738 C CA . GLN A 1 98 ? -14.317 15.551 4.578 1.00 57.88 98 GLN A CA 1
ATOM 739 C C . GLN A 1 98 ? -15.755 15.410 4.036 1.00 57.88 98 GLN A C 1
ATOM 741 O O . GLN A 1 98 ? -16.721 15.476 4.793 1.00 57.88 98 GLN A O 1
ATOM 746 N N . ASP A 1 99 ? -15.909 15.239 2.719 1.00 53.03 99 ASP A N 1
ATOM 747 C CA . ASP A 1 99 ? -17.215 15.134 2.077 1.00 53.03 99 ASP A CA 1
ATOM 748 C C . ASP A 1 99 ? -17.715 13.691 2.223 1.00 53.03 99 ASP A C 1
ATOM 750 O O . ASP A 1 99 ? -17.288 12.771 1.517 1.00 53.03 99 ASP A O 1
ATOM 754 N N . THR A 1 100 ? -18.561 13.479 3.230 1.00 51.53 100 THR A N 1
ATOM 755 C CA . THR A 1 100 ? -18.920 12.157 3.762 1.00 51.53 100 THR A CA 1
ATOM 756 C C . THR A 1 100 ? -19.754 11.300 2.807 1.00 51.53 100 THR A C 1
ATOM 758 O O . THR A 1 100 ? -19.911 10.114 3.070 1.00 51.53 100 THR A O 1
ATOM 761 N N . GLY A 1 101 ? -20.270 11.859 1.703 1.00 52.50 101 GLY A N 1
ATOM 762 C CA . GLY A 1 101 ? -21.096 11.127 0.733 1.00 52.50 101 GLY A CA 1
ATOM 763 C C . GLY A 1 101 ? -20.309 10.300 -0.294 1.00 52.50 101 GLY A C 1
ATOM 764 O O . GLY A 1 101 ? -20.739 9.214 -0.658 1.00 52.50 101 GLY A O 1
ATOM 765 N N . ALA A 1 102 ? -19.139 10.765 -0.749 1.00 46.12 102 ALA A N 1
ATOM 766 C CA . ALA A 1 102 ? -18.283 9.993 -1.668 1.00 46.12 102 ALA A CA 1
ATOM 767 C C . ALA A 1 102 ? -17.415 8.966 -0.917 1.00 46.12 102 ALA A C 1
ATOM 769 O O . ALA A 1 102 ? -17.160 7.871 -1.419 1.00 46.12 102 ALA A O 1
ATOM 770 N N . ALA A 1 103 ? -17.039 9.296 0.323 1.00 48.22 103 ALA A N 1
ATOM 771 C CA . ALA A 1 103 ? -16.332 8.392 1.222 1.00 48.22 103 ALA A CA 1
ATOM 772 C C . ALA A 1 103 ? -17.168 7.144 1.590 1.00 48.22 103 ALA A C 1
ATOM 774 O O . ALA A 1 103 ? -16.589 6.102 1.886 1.00 48.22 103 ALA A O 1
ATOM 775 N N . GLU A 1 104 ? -18.507 7.212 1.534 1.00 50.94 104 GLU A N 1
ATOM 776 C CA . GLU A 1 104 ? -19.416 6.080 1.802 1.00 50.94 104 GLU A CA 1
ATOM 777 C C . GLU A 1 104 ? -19.264 4.921 0.803 1.00 50.94 104 GLU A C 1
ATOM 779 O O . GLU A 1 104 ? -19.074 3.769 1.211 1.00 50.94 104 GLU A O 1
ATOM 784 N N . ASP A 1 105 ? -19.291 5.208 -0.500 1.00 51.97 105 ASP A N 1
ATOM 785 C CA . ASP A 1 105 ? -19.081 4.198 -1.549 1.00 51.97 105 ASP A CA 1
ATOM 786 C C . ASP A 1 105 ? -17.638 3.686 -1.537 1.00 51.97 105 ASP A C 1
ATOM 788 O O . ASP A 1 105 ? -17.355 2.523 -1.820 1.00 51.97 105 ASP A O 1
ATOM 792 N N . LEU A 1 106 ? -16.699 4.551 -1.171 1.00 52.44 106 LEU A N 1
ATOM 793 C CA . LEU A 1 106 ? -15.292 4.213 -1.126 1.00 52.44 106 LEU A CA 1
ATOM 794 C C . LEU A 1 106 ? -14.973 3.241 0.015 1.00 52.44 106 LEU A C 1
ATOM 796 O O . LEU A 1 106 ? -14.359 2.210 -0.233 1.00 52.44 106 LEU A O 1
ATOM 800 N N . LEU A 1 107 ? -15.428 3.523 1.242 1.00 58.03 107 LEU A N 1
ATOM 801 C CA . LEU A 1 107 ? -15.205 2.670 2.416 1.00 58.03 107 LEU A CA 1
ATOM 80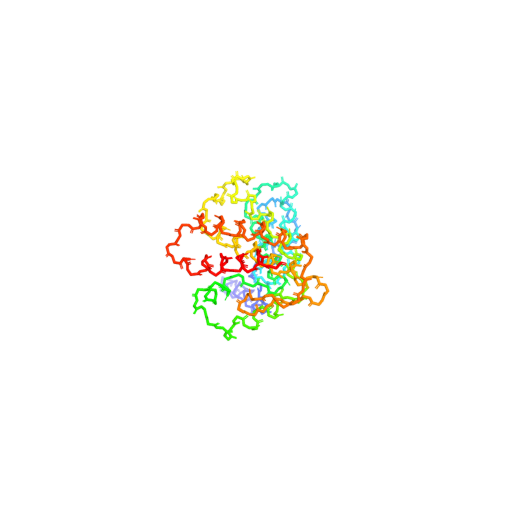2 C C . LEU A 1 107 ? -15.983 1.349 2.342 1.00 58.03 107 LEU A C 1
ATOM 804 O O . LEU A 1 107 ? -15.461 0.317 2.758 1.00 58.03 107 LEU A O 1
ATOM 808 N N . SER A 1 108 ? -17.181 1.338 1.751 1.00 57.78 108 SER A N 1
ATOM 809 C CA . SER A 1 108 ? -17.921 0.089 1.516 1.00 57.78 108 SER A CA 1
ATOM 810 C C . SER A 1 108 ? -17.240 -0.825 0.484 1.00 57.78 108 SER A C 1
ATOM 812 O O . SER A 1 108 ? -17.226 -2.040 0.679 1.00 57.78 108 SER A O 1
ATOM 814 N N . ASN A 1 109 ? -16.600 -0.265 -0.553 1.00 51.41 109 ASN A N 1
ATOM 815 C CA . ASN A 1 109 ? -15.811 -1.024 -1.535 1.00 51.41 109 ASN A CA 1
ATOM 816 C C . ASN A 1 109 ? -14.413 -1.421 -1.013 1.00 51.41 109 ASN A C 1
ATOM 818 O O . ASN A 1 109 ? -13.949 -2.529 -1.273 1.00 51.41 109 ASN A O 1
ATOM 822 N N . ILE A 1 110 ? -13.770 -0.557 -0.218 1.00 55.50 110 ILE A N 1
ATOM 823 C CA . ILE A 1 110 ? -12.512 -0.806 0.515 1.00 55.50 110 ILE A CA 1
ATOM 824 C C . ILE A 1 110 ? -12.629 -2.056 1.405 1.00 55.50 110 ILE A C 1
ATOM 826 O O . ILE A 1 110 ? -11.695 -2.842 1.503 1.00 55.50 110 ILE A O 1
ATOM 830 N N . LEU A 1 111 ? -13.782 -2.295 2.028 1.00 58.84 111 LEU A N 1
ATOM 831 C CA . LEU A 1 111 ? -13.976 -3.399 2.975 1.00 58.84 111 LEU A CA 1
ATOM 832 C C . LEU A 1 111 ? -14.382 -4.738 2.322 1.00 58.84 111 LEU A C 1
ATOM 834 O O . LEU A 1 111 ? -14.610 -5.716 3.032 1.00 58.84 111 LEU A O 1
ATOM 838 N N . ALA A 1 112 ? -14.423 -4.831 0.985 1.00 59.09 112 ALA A N 1
ATOM 839 C CA . ALA A 1 112 ? -14.886 -6.009 0.233 1.00 59.09 112 ALA A CA 1
ATOM 840 C C . ALA A 1 112 ? -13.925 -7.230 0.239 1.00 59.09 112 ALA A C 1
ATOM 842 O O . ALA A 1 112 ? -14.053 -8.136 -0.582 1.00 59.09 112 ALA A O 1
ATOM 843 N N . GLY A 1 113 ? -12.967 -7.290 1.170 1.00 64.19 113 GLY A N 1
ATOM 844 C CA . GLY A 1 113 ? -12.080 -8.440 1.409 1.00 64.19 113 GLY A CA 1
ATOM 845 C C . GLY A 1 113 ? -10.742 -8.405 0.659 1.00 64.19 113 GLY A C 1
ATOM 846 O O . GLY A 1 113 ? -9.719 -8.742 1.249 1.00 64.19 113 GLY A O 1
ATOM 847 N N . ASN A 1 114 ? -10.702 -7.923 -0.588 1.00 75.56 114 ASN A N 1
ATOM 848 C CA . ASN A 1 114 ? -9.461 -7.900 -1.386 1.00 75.56 114 ASN A CA 1
ATOM 849 C C . ASN A 1 114 ? -8.463 -6.806 -0.965 1.00 75.56 114 ASN A C 1
ATOM 851 O O . ASN A 1 114 ? -7.278 -6.895 -1.285 1.00 75.56 114 ASN A O 1
ATOM 855 N N . LEU A 1 115 ? -8.909 -5.786 -0.228 1.00 82.25 115 LEU A N 1
ATOM 856 C CA . LEU A 1 115 ? -8.045 -4.673 0.161 1.00 82.25 115 LEU A CA 1
ATOM 857 C C . LEU A 1 115 ? -7.011 -5.048 1.224 1.00 82.25 115 LEU A C 1
ATOM 859 O O . LEU A 1 115 ? -5.895 -4.526 1.196 1.00 82.25 115 LEU A O 1
ATOM 863 N N . LEU A 1 116 ? -7.357 -5.942 2.156 1.00 87.62 116 LEU A N 1
ATOM 864 C CA . LEU A 1 116 ? -6.402 -6.371 3.176 1.00 87.62 116 LEU A CA 1
ATOM 865 C C . LEU A 1 116 ? -5.169 -6.979 2.500 1.00 87.62 116 LEU A C 1
ATOM 867 O O . LEU A 1 116 ? -4.061 -6.515 2.738 1.00 87.62 116 LEU A O 1
ATOM 871 N N . LEU A 1 117 ? -5.386 -7.915 1.573 1.00 88.94 117 LEU A N 1
ATOM 872 C CA . LEU A 1 117 ? -4.311 -8.544 0.810 1.00 88.94 117 LEU A CA 1
ATOM 873 C C . LEU A 1 117 ? -3.530 -7.523 -0.032 1.00 88.94 117 LEU A C 1
ATOM 875 O O . LEU A 1 117 ? -2.306 -7.487 0.023 1.00 88.94 117 LEU A O 1
ATOM 879 N N . ALA A 1 118 ? -4.221 -6.637 -0.754 1.00 90.75 118 ALA A N 1
ATOM 880 C CA . ALA A 1 118 ? -3.548 -5.629 -1.574 1.00 90.75 118 ALA A CA 1
ATOM 881 C C . ALA A 1 118 ? -2.673 -4.677 -0.743 1.00 90.75 118 ALA A C 1
ATOM 883 O O . ALA A 1 118 ? -1.583 -4.300 -1.168 1.00 90.75 118 ALA A O 1
ATOM 884 N N . THR A 1 119 ? -3.115 -4.302 0.460 1.00 92.88 119 THR A N 1
ATOM 885 C CA . THR A 1 119 ? -2.311 -3.471 1.369 1.00 92.88 119 THR A CA 1
ATOM 886 C C . THR A 1 119 ? -1.152 -4.241 2.015 1.00 92.88 119 THR A C 1
ATOM 888 O O . THR A 1 119 ? -0.098 -3.640 2.237 1.00 92.88 119 THR A O 1
ATOM 891 N N . GLU A 1 120 ? -1.292 -5.553 2.251 1.00 93.12 120 GLU A N 1
ATOM 892 C CA . GLU A 1 120 ? -0.199 -6.439 2.694 1.00 93.12 120 GLU A CA 1
ATOM 893 C C . GLU A 1 120 ? 0.904 -6.586 1.640 1.00 93.12 120 GLU A C 1
ATOM 895 O O . GLU A 1 120 ? 2.080 -6.637 2.000 1.00 93.12 120 GLU A O 1
ATOM 900 N N . GLU A 1 121 ? 0.546 -6.589 0.354 1.00 93.12 121 GLU A N 1
ATOM 901 C CA . GLU A 1 121 ? 1.505 -6.671 -0.754 1.00 93.12 121 GLU A CA 1
ATOM 902 C C . GLU A 1 121 ? 2.121 -5.300 -1.091 1.00 93.12 121 GLU A C 1
ATOM 904 O O . GLU A 1 121 ? 3.342 -5.155 -1.215 1.00 93.12 121 GLU A O 1
ATOM 909 N N . ALA A 1 122 ? 1.297 -4.251 -1.189 1.00 95.88 122 ALA A N 1
ATOM 910 C CA . ALA A 1 122 ? 1.739 -2.916 -1.594 1.00 95.88 122 ALA A CA 1
ATOM 911 C C . ALA A 1 122 ? 2.553 -2.189 -0.508 1.00 95.88 122 ALA A C 1
ATOM 913 O O . ALA A 1 122 ? 3.549 -1.520 -0.808 1.00 95.88 122 ALA A O 1
ATOM 914 N N . GLY A 1 123 ? 2.151 -2.316 0.762 1.00 96.75 123 GLY A N 1
ATOM 915 C CA . GLY A 1 123 ? 2.752 -1.596 1.886 1.00 96.75 123 GLY A CA 1
ATOM 916 C C . GLY A 1 123 ? 4.259 -1.840 2.030 1.00 96.75 123 GLY A C 1
ATOM 917 O O . GLY A 1 123 ? 5.032 -0.877 1.997 1.00 96.75 123 GLY A O 1
ATOM 918 N N . PRO A 1 124 ? 4.730 -3.097 2.141 1.00 96.81 124 PRO A N 1
ATOM 919 C CA . PRO A 1 124 ? 6.153 -3.409 2.259 1.00 96.81 124 PRO A CA 1
ATOM 920 C C . PRO A 1 124 ? 6.996 -2.925 1.073 1.00 96.81 124 PRO A C 1
ATOM 922 O O . PRO A 1 124 ? 8.139 -2.499 1.278 1.00 96.81 124 PRO A O 1
ATOM 925 N N . ALA A 1 125 ? 6.444 -2.963 -0.145 1.00 96.25 125 ALA A N 1
ATOM 926 C CA . ALA A 1 125 ? 7.128 -2.506 -1.351 1.00 96.25 125 ALA A CA 1
ATOM 927 C C . ALA A 1 125 ? 7.388 -0.994 -1.307 1.00 96.25 125 ALA A C 1
ATOM 929 O O . ALA A 1 125 ? 8.542 -0.567 -1.409 1.00 96.25 125 ALA A O 1
ATOM 930 N N . LEU A 1 126 ? 6.354 -0.186 -1.043 1.00 98.00 126 LEU A N 1
ATOM 931 C CA . LEU A 1 126 ? 6.511 1.266 -0.907 1.00 98.00 126 LEU A CA 1
ATOM 932 C C . LEU A 1 126 ? 7.346 1.644 0.319 1.00 98.00 126 LEU A C 1
ATOM 934 O O . LEU A 1 126 ? 8.182 2.544 0.246 1.00 98.00 126 LEU A O 1
ATOM 938 N N . LYS A 1 127 ? 7.206 0.912 1.431 1.00 98.06 127 LYS A N 1
ATOM 939 C CA . LYS A 1 127 ? 8.022 1.119 2.635 1.00 98.06 127 LYS A CA 1
ATOM 940 C C . LYS A 1 127 ? 9.511 0.955 2.347 1.00 98.06 127 LYS A C 1
ATOM 942 O O . LYS A 1 127 ? 10.333 1.672 2.909 1.00 98.06 127 LYS A O 1
ATOM 947 N N . LYS A 1 128 ? 9.885 0.021 1.469 1.00 97.94 128 LYS A N 1
ATOM 948 C CA . LYS A 1 128 ? 11.282 -0.163 1.064 1.00 97.94 128 LYS A CA 1
ATOM 949 C C . LYS A 1 128 ? 11.834 1.073 0.348 1.00 97.94 128 LYS A C 1
ATOM 951 O O . LYS A 1 128 ? 12.980 1.434 0.608 1.00 97.94 128 LYS A O 1
ATOM 956 N N . ILE A 1 129 ? 11.027 1.728 -0.487 1.00 98.25 129 ILE A N 1
ATOM 957 C CA . ILE A 1 129 ? 11.384 2.996 -1.139 1.00 98.25 129 ILE A CA 1
ATOM 958 C C . ILE A 1 129 ? 11.485 4.111 -0.088 1.00 98.25 129 ILE A C 1
ATOM 960 O O . ILE A 1 129 ? 12.548 4.709 0.062 1.00 98.25 129 ILE A O 1
ATOM 964 N N . ALA A 1 130 ? 10.432 4.312 0.713 1.00 97.50 130 ALA A N 1
ATOM 965 C CA . ALA A 1 130 ? 10.348 5.376 1.720 1.00 97.50 130 ALA A CA 1
ATOM 966 C C . ALA A 1 130 ? 11.430 5.287 2.816 1.00 97.50 130 ALA A C 1
ATOM 968 O O . ALA A 1 130 ? 11.860 6.293 3.370 1.00 97.50 130 ALA A O 1
ATOM 969 N N . ASP A 1 131 ? 11.905 4.079 3.137 1.00 96.81 131 ASP A N 1
ATOM 970 C CA . ASP A 1 131 ? 12.999 3.866 4.092 1.00 96.81 131 ASP A CA 1
ATOM 971 C C . ASP A 1 131 ? 14.402 4.044 3.465 1.00 96.81 131 ASP A C 1
ATOM 973 O O . ASP A 1 131 ? 15.402 3.791 4.138 1.00 96.81 131 ASP A O 1
ATOM 977 N N . GLY A 1 132 ? 14.507 4.384 2.173 1.00 96.94 132 GLY A N 1
ATOM 978 C CA . GLY A 1 132 ? 15.789 4.481 1.464 1.00 96.94 132 GLY A CA 1
ATOM 979 C C . GLY A 1 132 ? 16.490 3.132 1.271 1.00 96.94 132 GLY A C 1
ATOM 980 O O . GLY A 1 132 ? 17.715 3.0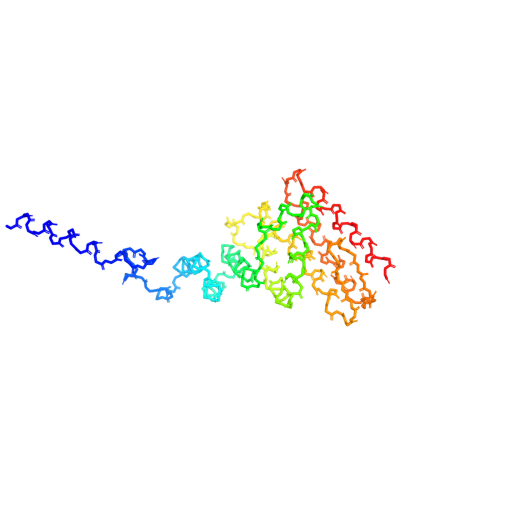66 1.196 1.00 96.94 132 GLY A O 1
ATOM 981 N N . ARG A 1 133 ? 15.725 2.032 1.225 1.00 97.56 133 ARG A N 1
ATOM 982 C CA . ARG A 1 133 ? 16.226 0.654 1.048 1.00 97.56 133 ARG A CA 1
ATOM 983 C C . ARG A 1 133 ? 16.060 0.127 -0.386 1.00 97.56 133 ARG A C 1
ATOM 985 O O . ARG A 1 133 ? 16.285 -1.063 -0.629 1.00 97.56 133 ARG A O 1
ATOM 992 N N . ALA A 1 134 ? 15.622 0.980 -1.307 1.00 97.62 134 ALA A N 1
ATOM 993 C CA . ALA A 1 134 ? 15.569 0.724 -2.743 1.00 97.62 134 ALA A CA 1
ATOM 994 C C . ALA A 1 134 ? 16.851 1.233 -3.443 1.00 97.62 134 ALA A C 1
ATOM 996 O O . ALA A 1 134 ? 17.822 1.597 -2.785 1.00 97.62 134 ALA A O 1
ATOM 997 N N . ASP A 1 135 ? 16.870 1.225 -4.773 1.00 97.12 135 ASP A N 1
ATOM 998 C CA . ASP A 1 135 ? 17.990 1.677 -5.612 1.00 97.12 135 ASP A CA 1
ATOM 999 C C . ASP A 1 135 ? 18.180 3.205 -5.664 1.00 97.12 135 ASP A C 1
ATOM 1001 O O . ASP A 1 135 ? 19.203 3.677 -6.157 1.00 97.12 135 ASP A O 1
ATOM 1005 N N . GLY A 1 136 ? 17.221 3.970 -5.137 1.00 95.69 136 GLY A N 1
ATOM 1006 C CA . GLY A 1 136 ? 17.260 5.429 -5.071 1.00 95.69 136 GLY A CA 1
ATOM 1007 C C . GLY A 1 136 ? 16.852 6.144 -6.360 1.00 95.69 136 GLY A C 1
ATOM 1008 O O . GLY A 1 136 ? 16.982 7.365 -6.409 1.00 95.69 136 GLY A O 1
ATOM 1009 N N . ALA A 1 137 ? 16.361 5.432 -7.385 1.00 96.31 137 ALA A N 1
ATOM 1010 C CA . ALA A 1 137 ? 15.811 6.084 -8.579 1.00 96.31 137 ALA A CA 1
ATOM 1011 C C . ALA A 1 137 ? 14.536 6.881 -8.243 1.00 96.31 137 ALA A C 1
ATOM 1013 O O . ALA A 1 137 ? 14.374 8.005 -8.714 1.00 96.31 137 ALA A O 1
ATOM 1014 N N . ILE A 1 138 ? 13.696 6.345 -7.351 1.00 96.81 138 ILE A N 1
ATOM 1015 C CA . ILE A 1 138 ? 12.672 7.106 -6.628 1.00 96.81 138 ILE A CA 1
ATOM 1016 C C . ILE A 1 138 ? 13.243 7.522 -5.256 1.00 96.81 138 ILE A C 1
ATOM 1018 O O . ILE A 1 138 ? 13.667 6.642 -4.493 1.00 96.81 138 ILE A O 1
ATOM 1022 N N . PRO A 1 139 ? 13.278 8.829 -4.920 1.00 95.88 139 PRO A N 1
ATOM 1023 C CA . PRO A 1 139 ? 13.785 9.313 -3.636 1.00 95.88 139 PRO A CA 1
ATOM 1024 C C . PRO A 1 139 ? 12.999 8.783 -2.429 1.00 95.88 139 PRO A C 1
ATOM 1026 O O . PRO A 1 139 ? 11.790 8.577 -2.486 1.00 95.88 139 PRO A O 1
ATOM 1029 N N . SER A 1 140 ? 13.669 8.602 -1.288 1.00 95.31 140 SER A N 1
ATOM 1030 C CA . SER A 1 140 ? 13.008 8.153 -0.050 1.00 95.31 140 SER A CA 1
ATOM 1031 C C . SER A 1 140 ? 12.059 9.196 0.549 1.00 95.31 140 SER A C 1
ATOM 1033 O O . SER A 1 140 ? 11.121 8.847 1.260 1.00 95.31 140 SER A O 1
ATOM 1035 N N . ASP A 1 141 ? 12.308 10.477 0.280 1.00 93.12 141 ASP A N 1
ATOM 1036 C CA . ASP A 1 141 ? 11.473 11.616 0.670 1.00 93.12 141 ASP A CA 1
ATOM 1037 C C . ASP A 1 141 ? 10.471 12.018 -0.423 1.00 93.12 141 ASP A C 1
ATOM 1039 O O . ASP A 1 141 ? 9.851 13.077 -0.331 1.00 93.12 141 ASP A O 1
ATOM 1043 N N . ASP A 1 142 ? 10.285 11.170 -1.443 1.00 94.75 142 ASP A N 1
ATOM 1044 C CA . ASP A 1 142 ? 9.298 11.395 -2.492 1.00 94.75 142 ASP A CA 1
ATOM 1045 C C . ASP A 1 142 ? 7.897 11.566 -1.884 1.00 94.75 142 ASP A C 1
ATOM 1047 O O . ASP A 1 142 ? 7.430 10.746 -1.080 1.00 94.75 142 ASP A O 1
ATOM 1051 N N . PHE A 1 143 ? 7.247 12.678 -2.231 1.00 92.81 143 PHE A N 1
ATOM 1052 C CA . PHE A 1 143 ? 5.965 13.069 -1.655 1.00 92.81 143 PHE A CA 1
ATOM 1053 C C . PHE A 1 143 ? 4.879 12.027 -1.935 1.00 92.81 143 PHE A C 1
ATOM 1055 O O . PHE A 1 143 ? 4.144 11.665 -1.015 1.00 92.81 143 PHE A O 1
ATOM 1062 N N . ASP A 1 144 ? 4.807 11.520 -3.168 1.00 91.44 144 ASP A N 1
ATOM 1063 C CA . ASP A 1 144 ? 3.766 10.586 -3.593 1.00 91.44 144 ASP A CA 1
ATOM 1064 C C . ASP A 1 144 ? 3.956 9.231 -2.910 1.00 91.44 144 ASP A C 1
ATOM 1066 O O . ASP A 1 144 ? 2.992 8.641 -2.421 1.00 91.44 144 ASP A O 1
ATOM 1070 N N . ILE A 1 145 ? 5.202 8.760 -2.784 1.00 95.25 145 ILE A N 1
ATOM 1071 C CA . ILE A 1 145 ? 5.511 7.524 -2.051 1.00 95.25 145 ILE A CA 1
ATOM 1072 C C . ILE A 1 145 ? 5.077 7.628 -0.590 1.00 95.25 145 ILE A C 1
ATOM 1074 O O . ILE A 1 145 ? 4.391 6.737 -0.084 1.00 95.25 145 ILE A O 1
ATOM 1078 N N . ASN A 1 146 ? 5.465 8.704 0.095 1.00 95.06 146 ASN A N 1
ATOM 1079 C CA . ASN A 1 146 ? 5.171 8.881 1.514 1.00 95.06 146 ASN A CA 1
ATOM 1080 C C . ASN A 1 146 ? 3.668 9.100 1.766 1.00 95.06 146 ASN A C 1
ATOM 1082 O O . ASN A 1 146 ? 3.116 8.534 2.713 1.00 95.06 146 ASN A O 1
ATOM 1086 N N . LEU A 1 147 ? 2.979 9.841 0.892 1.00 92.31 147 LEU A N 1
ATOM 1087 C CA . LEU A 1 147 ? 1.528 10.024 0.955 1.00 92.31 147 LEU A CA 1
ATOM 1088 C C . LEU A 1 147 ? 0.785 8.701 0.730 1.00 92.31 147 LEU A C 1
ATOM 1090 O O . LEU A 1 147 ? -0.042 8.312 1.558 1.00 92.31 147 LEU A O 1
ATOM 1094 N N . ASN A 1 148 ? 1.106 7.987 -0.352 1.00 92.75 148 ASN A N 1
ATOM 1095 C CA . ASN A 1 148 ? 0.457 6.722 -0.694 1.00 92.75 148 ASN A CA 1
ATOM 1096 C C . ASN A 1 148 ? 0.694 5.670 0.390 1.00 92.75 148 ASN A C 1
ATOM 1098 O O . ASN A 1 148 ? -0.245 4.994 0.803 1.00 92.75 148 ASN A O 1
ATOM 1102 N N . LEU A 1 149 ? 1.919 5.567 0.909 1.00 95.62 149 LEU A N 1
ATOM 1103 C CA . LEU A 1 149 ? 2.240 4.654 2.002 1.00 95.62 149 LEU A CA 1
ATOM 1104 C C . LEU A 1 149 ? 1.482 5.009 3.288 1.00 95.62 149 LEU A C 1
ATOM 1106 O O . LEU A 1 149 ? 0.974 4.114 3.963 1.00 95.62 149 LEU A O 1
ATOM 1110 N N . GLY A 1 150 ? 1.356 6.302 3.604 1.00 94.19 150 GLY A N 1
ATOM 1111 C CA . GLY A 1 150 ? 0.549 6.774 4.725 1.00 94.19 150 GLY A CA 1
ATOM 1112 C C . GLY A 1 150 ? -0.911 6.321 4.621 1.00 94.19 150 GLY A C 1
ATOM 1113 O O . GLY A 1 150 ? -1.467 5.765 5.567 1.00 94.19 150 GLY A O 1
ATOM 1114 N N . ILE A 1 151 ? -1.512 6.489 3.442 1.00 90.88 151 ILE A N 1
ATOM 1115 C CA . ILE A 1 151 ? -2.888 6.059 3.166 1.00 90.88 151 ILE A CA 1
ATOM 1116 C C . ILE A 1 151 ? -3.018 4.532 3.241 1.00 90.88 151 ILE A C 1
ATOM 1118 O O . ILE A 1 151 ? -3.934 4.040 3.896 1.00 90.88 151 ILE A O 1
ATOM 1122 N N . ILE A 1 152 ? -2.097 3.772 2.638 1.00 93.12 152 ILE A N 1
ATOM 1123 C CA . ILE A 1 152 ? -2.104 2.297 2.667 1.00 93.12 152 ILE A CA 1
ATOM 1124 C C . ILE A 1 152 ? -2.093 1.773 4.099 1.00 93.12 152 ILE A C 1
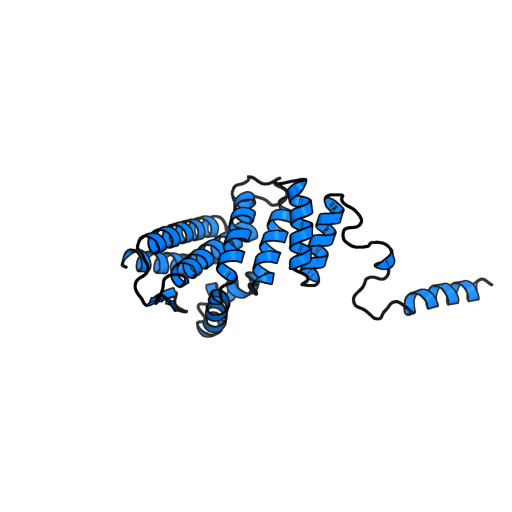ATOM 1126 O O . ILE A 1 152 ? -2.892 0.903 4.430 1.00 93.12 152 ILE A O 1
ATOM 1130 N N . TYR A 1 153 ? -1.228 2.314 4.958 1.00 95.81 153 TYR A N 1
ATOM 1131 C CA . TYR A 1 153 ? -1.162 1.897 6.355 1.00 95.81 153 TYR A CA 1
ATOM 1132 C C . TYR A 1 153 ? -2.481 2.134 7.094 1.00 95.81 153 TYR A C 1
ATOM 1134 O O . TYR A 1 153 ? -2.951 1.268 7.832 1.00 95.81 153 TYR A O 1
ATOM 1142 N N . PHE A 1 154 ? -3.116 3.280 6.864 1.00 91.75 154 PHE A N 1
ATOM 1143 C CA . PHE A 1 154 ? -4.407 3.577 7.469 1.00 91.75 154 PHE A CA 1
ATOM 1144 C C . PHE A 1 154 ? -5.517 2.641 6.962 1.00 91.75 154 PHE A C 1
ATOM 1146 O O . PHE A 1 154 ? -6.285 2.094 7.754 1.00 91.75 154 PHE A O 1
ATOM 1153 N N . LEU A 1 155 ? -5.566 2.392 5.652 1.00 88.50 155 LEU A N 1
ATOM 1154 C CA . LEU A 1 155 ? -6.517 1.455 5.050 1.0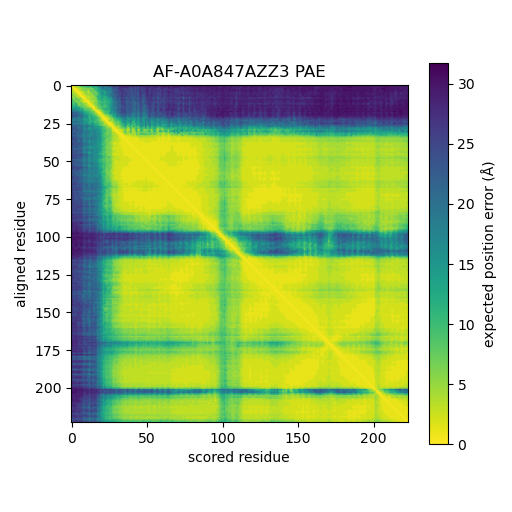0 88.50 155 LEU A CA 1
ATOM 1155 C C . LEU A 1 155 ? -6.305 0.019 5.540 1.00 88.50 155 LEU A C 1
ATOM 1157 O O . LEU A 1 155 ? -7.275 -0.696 5.797 1.00 88.50 155 LEU A O 1
ATOM 1161 N N . HIS A 1 156 ? -5.051 -0.392 5.722 1.00 91.69 156 HIS A N 1
ATOM 1162 C CA . HIS A 1 156 ? -4.705 -1.687 6.293 1.00 91.69 156 HIS A CA 1
ATOM 1163 C C . HIS A 1 156 ? -5.216 -1.806 7.738 1.00 91.69 156 HIS A C 1
ATOM 1165 O O . HIS A 1 156 ? -5.841 -2.806 8.086 1.00 91.69 156 HIS A O 1
ATOM 1171 N N . ALA A 1 157 ? -5.054 -0.762 8.562 1.00 92.38 157 ALA A N 1
ATOM 1172 C CA . ALA A 1 157 ? -5.589 -0.724 9.926 1.00 92.38 157 ALA A CA 1
ATOM 1173 C C . ALA A 1 157 ? -7.119 -0.906 9.965 1.00 92.38 157 ALA A C 1
ATOM 1175 O O . ALA A 1 157 ? -7.626 -1.741 10.716 1.00 92.38 157 ALA A O 1
ATOM 1176 N N . ALA A 1 158 ? -7.852 -0.166 9.126 1.00 88.56 158 ALA A N 1
ATOM 1177 C CA . ALA A 1 158 ? -9.308 -0.289 9.018 1.00 88.56 158 ALA A CA 1
ATOM 1178 C C . ALA A 1 158 ? -9.744 -1.680 8.513 1.00 88.56 158 ALA A C 1
ATOM 1180 O O . ALA A 1 158 ? -10.728 -2.253 8.997 1.00 88.56 158 ALA A O 1
ATOM 1181 N N . SER A 1 159 ? -8.981 -2.251 7.578 1.00 87.56 159 SER A N 1
ATOM 1182 C CA . SER A 1 159 ? -9.231 -3.585 7.024 1.00 87.56 159 SER A CA 1
ATOM 1183 C C . SER A 1 159 ? -9.020 -4.687 8.062 1.00 87.56 159 SER A C 1
ATOM 1185 O O . SER A 1 159 ? -9.838 -5.601 8.133 1.00 87.56 159 SER A O 1
ATOM 1187 N N . LEU A 1 160 ? -7.975 -4.579 8.896 1.00 90.75 160 LEU A N 1
ATOM 1188 C CA . LEU A 1 160 ? -7.699 -5.504 10.001 1.00 90.75 160 LEU A CA 1
ATOM 1189 C C . LEU A 1 160 ? -8.846 -5.537 11.015 1.00 90.75 160 LEU A C 1
ATOM 1191 O O . LEU A 1 160 ? -9.291 -6.616 11.391 1.00 90.75 160 LEU A O 1
ATOM 1195 N N . LEU A 1 161 ? -9.343 -4.368 11.431 1.00 90.12 161 LEU A N 1
ATOM 1196 C CA . LEU A 1 161 ? -10.469 -4.268 12.368 1.00 90.12 161 LEU A CA 1
ATOM 1197 C C . LEU A 1 161 ? -11.712 -4.974 11.828 1.00 90.12 161 LEU A C 1
ATOM 1199 O O . LEU A 1 161 ? -12.381 -5.696 12.558 1.00 90.12 161 LEU A O 1
ATOM 1203 N N . SER A 1 162 ? -11.978 -4.824 10.534 1.00 86.38 162 SER A N 1
ATOM 1204 C CA . SER A 1 162 ? -13.145 -5.420 9.881 1.00 86.38 162 SER A CA 1
ATOM 1205 C C . SER A 1 162 ? -13.036 -6.939 9.675 1.00 86.38 162 SER A C 1
ATOM 1207 O O . SER A 1 162 ? -14.010 -7.558 9.254 1.00 86.38 162 SER A O 1
ATOM 1209 N N . GLN A 1 163 ? -11.883 -7.557 9.971 1.00 86.75 163 GLN A N 1
ATOM 1210 C CA . GLN A 1 163 ? -11.755 -9.021 10.004 1.00 86.75 163 GLN A CA 1
ATOM 1211 C C . GLN A 1 163 ? -12.289 -9.635 11.304 1.00 86.75 163 GLN A C 1
ATOM 1213 O O . GLN A 1 163 ? -12.573 -10.835 11.341 1.00 86.75 163 GLN A O 1
ATOM 1218 N N . ASP A 1 164 ? -12.418 -8.849 12.376 1.00 90.31 164 ASP A N 1
ATOM 1219 C CA . ASP A 1 164 ? -12.924 -9.364 13.642 1.00 90.31 164 ASP A CA 1
ATOM 1220 C C . ASP A 1 164 ? -14.445 -9.614 13.552 1.00 90.31 164 ASP A C 1
ATOM 1222 O O . ASP A 1 164 ? -15.204 -8.742 13.116 1.00 90.31 164 ASP A O 1
ATOM 1226 N N . PRO A 1 165 ? -14.944 -10.792 13.978 1.00 89.44 165 PRO A N 1
ATOM 1227 C CA . PRO A 1 165 ? -16.364 -11.112 13.874 1.00 89.44 165 PRO A CA 1
ATOM 1228 C C . PRO A 1 165 ? -17.259 -10.105 14.604 1.00 89.44 165 PRO A C 1
ATOM 1230 O O . PRO A 1 165 ? -17.117 -9.881 15.805 1.00 89.44 165 PRO A O 1
ATOM 1233 N N . GLY A 1 166 ? -18.234 -9.543 13.886 1.00 86.50 166 GLY A N 1
ATOM 1234 C CA . GLY A 1 166 ? -19.179 -8.572 14.444 1.00 86.50 166 GLY A CA 1
ATOM 1235 C C . GLY A 1 166 ? -18.608 -7.163 14.623 1.00 86.50 166 GLY A C 1
ATOM 1236 O O . GLY A 1 166 ? -19.294 -6.317 15.194 1.00 86.50 166 GLY A O 1
ATOM 1237 N N . VAL A 1 167 ? -17.390 -6.908 14.137 1.00 89.00 167 VAL A N 1
ATOM 1238 C CA . VAL A 1 167 ? -16.810 -5.568 14.055 1.00 89.00 167 VAL A CA 1
ATOM 1239 C C . VAL A 1 167 ? -17.111 -4.956 12.692 1.00 89.00 167 VAL A C 1
ATOM 1241 O O . VAL A 1 167 ? -17.021 -5.620 11.663 1.00 89.00 167 VAL A O 1
ATOM 1244 N N . SER A 1 168 ? -17.456 -3.670 12.677 1.00 83.56 168 SER A N 1
ATOM 1245 C CA . SER A 1 168 ? -17.530 -2.888 11.441 1.00 83.56 168 SER A CA 1
ATOM 1246 C C . SER A 1 168 ? -16.910 -1.514 11.641 1.00 83.56 168 SER A C 1
ATOM 1248 O O . SER A 1 168 ? -17.201 -0.851 12.636 1.00 83.56 168 SER A O 1
ATOM 1250 N N . VAL A 1 169 ? -16.094 -1.076 10.685 1.00 82.50 169 VAL A N 1
ATOM 1251 C CA . VAL A 1 169 ? -15.580 0.296 10.632 1.00 82.50 169 VAL A CA 1
ATOM 1252 C C . VAL A 1 169 ? -16.539 1.143 9.795 1.00 82.50 169 VAL A C 1
ATOM 1254 O O . VAL A 1 169 ? -16.889 0.777 8.673 1.00 82.50 169 VAL A O 1
ATOM 1257 N N . LYS A 1 170 ? -17.009 2.255 10.357 1.00 76.56 170 LYS A N 1
ATOM 1258 C CA . LYS A 1 170 ? -17.940 3.193 9.724 1.00 76.56 170 LYS A CA 1
ATOM 1259 C C . LYS A 1 170 ? -17.216 4.231 8.872 1.00 76.56 170 LYS A C 1
ATOM 1261 O O . LYS A 1 170 ? -16.004 4.413 8.950 1.00 76.56 170 LYS A O 1
ATOM 1266 N N . ASN A 1 171 ? -17.999 4.948 8.072 1.00 66.75 171 ASN A N 1
ATOM 1267 C CA . ASN A 1 171 ? -17.541 5.976 7.136 1.00 66.75 171 ASN A CA 1
ATOM 1268 C C . ASN A 1 171 ? -16.866 7.193 7.798 1.00 66.75 171 ASN A C 1
ATOM 1270 O O . ASN A 1 171 ? -16.014 7.832 7.192 1.00 66.75 171 ASN A O 1
ATOM 1274 N N . ASN A 1 172 ? -17.220 7.500 9.042 1.00 67.81 172 ASN A N 1
ATOM 1275 C CA . ASN A 1 172 ? -16.598 8.523 9.883 1.00 67.81 172 ASN A CA 1
ATOM 1276 C C . ASN A 1 172 ? -15.418 7.978 10.709 1.00 67.81 172 ASN A C 1
ATOM 1278 O O . ASN A 1 172 ? -15.002 8.625 11.667 1.00 67.81 172 ASN A O 1
ATOM 1282 N N . PH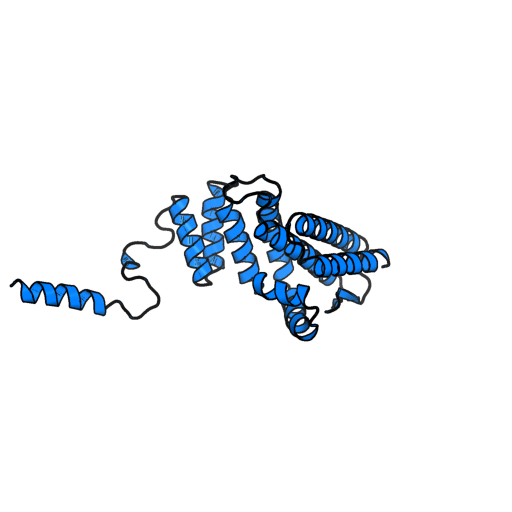E A 1 173 ? -14.914 6.793 10.355 1.00 74.69 173 PHE A N 1
ATOM 1283 C CA . PHE A 1 173 ? -13.884 6.065 11.087 1.00 74.69 173 PHE A CA 1
ATOM 1284 C C . PHE A 1 173 ? -14.274 5.734 12.527 1.00 74.69 173 PHE A C 1
ATOM 1286 O O . PHE A 1 173 ? -13.401 5.673 13.374 1.00 74.69 173 PHE A O 1
ATOM 1293 N N . THR A 1 174 ? -15.551 5.481 12.821 1.00 79.62 174 THR A N 1
ATOM 1294 C CA . THR A 1 174 ? -15.918 4.882 14.114 1.00 79.62 174 THR A CA 1
ATOM 1295 C C . THR A 1 174 ? -15.976 3.366 14.026 1.00 79.62 174 THR A C 1
ATOM 1297 O O . THR A 1 174 ? -16.263 2.806 12.966 1.00 79.62 174 THR A O 1
ATOM 1300 N N . VAL A 1 175 ? -15.741 2.678 15.137 1.00 86.69 175 VAL A N 1
ATOM 1301 C CA . VAL A 1 175 ? -15.809 1.218 15.215 1.00 86.69 175 VAL A CA 1
ATOM 1302 C C . VAL A 1 175 ? -17.063 0.786 15.962 1.00 86.69 175 VAL A C 1
ATOM 1304 O O . VAL A 1 175 ? -17.217 1.037 17.153 1.00 86.69 175 VAL A O 1
ATOM 1307 N N . ASP A 1 176 ? -17.938 0.057 15.272 1.00 88.19 176 ASP A N 1
ATOM 1308 C CA . ASP A 1 176 ? -18.998 -0.708 15.925 1.00 88.19 176 ASP A CA 1
ATOM 1309 C C . ASP A 1 176 ? -18.486 -2.111 16.254 1.00 88.19 176 ASP A C 1
ATOM 1311 O O . ASP A 1 176 ? -17.825 -2.749 15.432 1.00 88.19 176 ASP A O 1
ATOM 1315 N N . GLY A 1 177 ? -18.879 -2.627 17.417 1.00 89.62 177 GLY A N 1
ATOM 1316 C CA . GLY A 1 177 ? -18.516 -3.963 17.883 1.00 89.62 177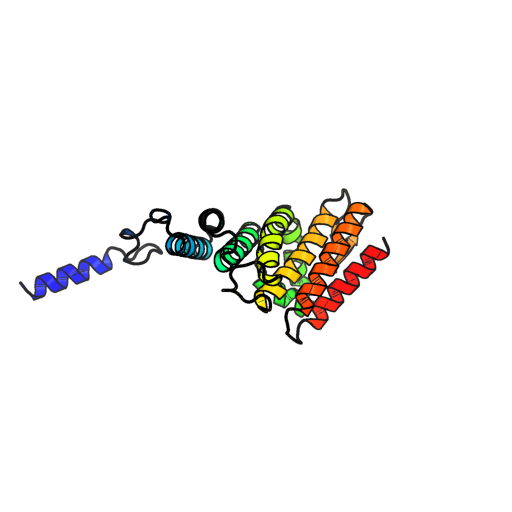 GLY A CA 1
ATOM 1317 C C . GLY A 1 177 ? -17.393 -3.933 18.916 1.00 89.62 177 GLY A C 1
ATOM 1318 O O . GLY A 1 177 ? -17.142 -2.922 19.566 1.00 89.62 177 GLY A O 1
ATOM 1319 N N . THR A 1 178 ? -16.743 -5.075 19.126 1.00 93.44 178 THR A N 1
ATOM 1320 C CA . THR A 1 178 ? -15.650 -5.201 20.100 1.00 93.44 178 THR A CA 1
ATOM 1321 C C . THR A 1 178 ? -14.501 -5.968 19.458 1.00 93.44 178 THR A C 1
ATOM 1323 O O . THR A 1 178 ? -14.463 -7.198 19.558 1.00 93.44 178 THR A O 1
ATOM 1326 N N . PRO A 1 179 ? -13.579 -5.269 18.773 1.00 93.81 179 PRO A N 1
ATOM 1327 C CA . PRO A 1 179 ? -12.397 -5.906 18.222 1.00 93.81 179 PRO A CA 1
ATOM 1328 C C . PRO A 1 179 ? -11.540 -6.501 19.337 1.00 93.81 179 PRO A C 1
ATOM 1330 O O . PRO A 1 179 ? -11.538 -6.046 20.485 1.00 93.81 179 PRO A O 1
ATOM 1333 N N . THR A 1 180 ? -10.778 -7.535 19.007 1.00 96.88 180 THR A N 1
ATOM 1334 C CA . THR A 1 180 ? -9.833 -8.124 19.945 1.00 96.88 180 THR A CA 1
ATOM 1335 C C . THR A 1 180 ? -8.726 -7.121 20.263 1.00 96.88 180 THR A C 1
ATOM 1337 O O . THR A 1 180 ? -8.290 -6.341 19.414 1.00 96.88 180 THR A O 1
ATOM 1340 N N . ARG A 1 181 ? -8.176 -7.188 21.482 1.00 96.31 181 ARG A N 1
ATOM 1341 C CA . ARG A 1 181 ? -7.036 -6.340 21.871 1.00 96.31 181 ARG A CA 1
ATOM 1342 C C . ARG A 1 181 ? -5.835 -6.510 20.931 1.00 96.31 181 ARG A C 1
ATOM 1344 O O . ARG A 1 181 ? -5.094 -5.561 20.703 1.00 96.31 181 ARG A O 1
ATOM 1351 N N . ALA A 1 182 ? -5.645 -7.709 20.376 1.00 97.19 182 ALA A N 1
ATOM 1352 C CA . ALA A 1 182 ? -4.589 -7.978 19.406 1.00 97.19 182 ALA A CA 1
ATOM 1353 C C . ALA A 1 182 ? -4.815 -7.216 18.090 1.00 97.19 182 ALA A C 1
ATOM 1355 O O . ALA A 1 182 ? -3.873 -6.616 17.572 1.00 97.19 182 ALA A O 1
ATOM 1356 N N . THR A 1 183 ? -6.049 -7.206 17.581 1.00 95.62 183 THR A N 1
ATOM 1357 C CA . THR A 1 183 ? -6.435 -6.455 16.379 1.00 95.62 183 THR A CA 1
ATOM 1358 C C . THR A 1 183 ? -6.311 -4.948 16.610 1.00 95.62 183 THR A C 1
ATOM 1360 O O . THR A 1 183 ? -5.702 -4.267 15.788 1.00 95.62 183 THR A O 1
ATOM 1363 N N . ILE A 1 184 ? -6.763 -4.441 17.765 1.00 97.19 184 ILE A N 1
ATOM 1364 C CA . ILE A 1 184 ? -6.607 -3.028 18.162 1.00 97.19 184 ILE A CA 1
ATOM 1365 C C . ILE A 1 184 ? -5.133 -2.610 18.143 1.00 97.19 184 ILE A C 1
ATOM 1367 O O . ILE A 1 184 ? -4.779 -1.628 17.497 1.00 97.19 184 ILE A O 1
ATOM 1371 N N . ASN A 1 185 ? -4.254 -3.374 18.798 1.00 98.00 185 ASN A N 1
ATOM 1372 C CA . ASN A 1 185 ? -2.835 -3.025 18.880 1.00 98.00 185 ASN A CA 1
ATOM 1373 C C . ASN A 1 185 ? -2.170 -2.973 17.494 1.00 98.00 185 ASN A C 1
ATOM 1375 O O . ASN A 1 185 ? -1.395 -2.059 17.221 1.00 98.00 185 ASN A O 1
ATOM 1379 N N . LYS A 1 186 ? -2.497 -3.922 16.606 1.00 97.12 186 LYS A N 1
ATOM 1380 C CA . LYS A 1 186 ? -1.998 -3.920 15.222 1.00 97.12 186 LYS A CA 1
ATOM 1381 C C . LYS A 1 186 ? -2.550 -2.746 14.416 1.00 97.12 186 LYS A C 1
ATOM 1383 O O . LYS A 1 186 ? -1.812 -2.141 13.644 1.00 97.12 186 LYS A O 1
ATOM 1388 N N . ALA A 1 187 ? -3.831 -2.418 14.577 1.00 95.56 187 ALA A N 1
ATOM 1389 C CA . ALA A 1 187 ? -4.436 -1.273 13.906 1.00 95.56 187 ALA A CA 1
ATOM 1390 C C . ALA A 1 187 ? -3.765 0.038 14.346 1.00 95.56 187 ALA A C 1
ATOM 1392 O O . ALA A 1 187 ? -3.380 0.834 13.494 1.00 95.56 187 ALA A O 1
ATOM 1393 N N . ILE A 1 188 ? -3.521 0.218 15.648 1.00 98.06 188 ILE A N 1
ATOM 1394 C CA . ILE A 1 188 ? -2.807 1.385 16.189 1.00 98.06 188 ILE A CA 1
ATOM 1395 C C . ILE A 1 188 ? -1.380 1.479 15.631 1.00 98.06 188 ILE A C 1
ATOM 1397 O O . ILE A 1 188 ? -0.983 2.554 15.189 1.00 98.06 188 ILE A O 1
ATOM 1401 N N . GLU A 1 189 ? -0.628 0.374 15.575 1.00 98.25 189 GLU A N 1
ATOM 1402 C CA . GLU A 1 189 ? 0.719 0.360 14.977 1.00 98.25 189 GLU A CA 1
ATOM 1403 C C . GLU A 1 189 ? 0.699 0.825 13.511 1.00 98.25 189 GLU A C 1
ATOM 1405 O O . GLU A 1 189 ? 1.546 1.607 13.071 1.00 98.25 189 GLU A O 1
ATOM 1410 N N . ASN A 1 190 ? -0.288 0.365 12.743 1.00 97.50 190 ASN A N 1
ATOM 1411 C CA . ASN A 1 190 ? -0.461 0.789 11.361 1.00 97.50 190 ASN A CA 1
ATOM 1412 C C . ASN A 1 190 ? -0.848 2.272 11.269 1.00 97.50 190 ASN A C 1
ATOM 1414 O O . ASN A 1 190 ? -0.281 2.983 10.447 1.00 97.50 190 ASN A O 1
ATOM 1418 N N . ILE A 1 191 ? -1.720 2.783 12.141 1.00 96.12 191 ILE A N 1
ATOM 1419 C CA . ILE A 1 191 ? -2.061 4.214 12.167 1.00 96.12 191 ILE A CA 1
ATOM 1420 C C . ILE A 1 191 ? -0.845 5.074 12.550 1.00 96.12 191 ILE A C 1
ATOM 1422 O O . ILE A 1 191 ? -0.632 6.135 11.964 1.00 96.12 191 ILE A O 1
ATOM 1426 N N . ASP A 1 192 ? 0.012 4.608 13.459 1.00 97.88 192 ASP A N 1
ATOM 1427 C CA . ASP A 1 192 ? 1.260 5.301 13.793 1.00 97.88 192 ASP A CA 1
ATOM 1428 C C . ASP A 1 192 ? 2.216 5.370 12.598 1.00 97.88 192 ASP A C 1
ATOM 1430 O O . ASP A 1 192 ? 2.792 6.426 12.312 1.00 97.88 192 ASP A O 1
ATOM 1434 N N . ASN A 1 193 ? 2.341 4.276 11.842 1.00 97.62 193 ASN A N 1
ATOM 1435 C CA . ASN A 1 193 ? 3.082 4.282 10.584 1.00 97.62 193 ASN A CA 1
ATOM 1436 C C . ASN A 1 193 ? 2.432 5.212 9.549 1.00 97.62 193 ASN A C 1
ATOM 1438 O O . ASN A 1 193 ? 3.144 5.965 8.884 1.00 97.62 193 ASN A O 1
ATOM 1442 N N . ALA A 1 194 ? 1.101 5.225 9.451 1.00 95.00 194 ALA A N 1
ATOM 1443 C CA . ALA A 1 194 ? 0.371 6.115 8.558 1.00 95.00 194 ALA A CA 1
ATOM 1444 C C . ALA A 1 194 ? 0.707 7.586 8.839 1.00 95.00 194 ALA A C 1
ATOM 1446 O O . ALA A 1 194 ? 1.136 8.315 7.945 1.00 95.00 194 ALA A O 1
ATOM 1447 N N . ILE A 1 195 ? 0.600 8.003 10.104 1.00 94.12 195 ILE A N 1
ATOM 1448 C CA . ILE A 1 195 ? 0.919 9.363 10.554 1.00 94.12 195 ILE A CA 1
ATOM 1449 C C . ILE A 1 195 ? 2.394 9.693 10.302 1.00 94.12 195 ILE A C 1
ATOM 1451 O O . ILE A 1 195 ? 2.711 10.791 9.840 1.00 94.12 195 ILE A O 1
ATOM 1455 N N . LYS A 1 196 ? 3.310 8.754 10.568 1.00 95.06 196 LYS A N 1
ATOM 1456 C CA . LYS A 1 196 ? 4.743 8.929 10.295 1.00 95.06 196 LYS A CA 1
ATOM 1457 C C . LYS A 1 196 ? 4.999 9.268 8.824 1.00 95.06 196 LYS A C 1
ATOM 1459 O O . LYS A 1 196 ? 5.709 10.235 8.556 1.00 95.06 196 LYS A O 1
ATOM 1464 N N . TYR A 1 197 ? 4.449 8.493 7.889 1.00 94.94 197 TYR A N 1
ATOM 1465 C CA . TYR A 1 197 ? 4.687 8.706 6.459 1.00 94.94 197 TYR A CA 1
ATOM 1466 C C . TYR A 1 197 ? 3.913 9.914 5.911 1.00 94.94 197 TYR A C 1
ATOM 1468 O O . TYR A 1 197 ? 4.461 10.662 5.107 1.00 94.94 197 TYR A O 1
ATOM 1476 N N . LEU A 1 198 ? 2.729 10.229 6.448 1.00 91.06 198 LEU A N 1
ATOM 1477 C CA . LEU A 1 198 ? 2.061 11.503 6.156 1.00 91.06 198 LEU A CA 1
ATOM 1478 C C . LEU A 1 198 ? 2.893 12.720 6.584 1.00 91.06 198 LEU A C 1
ATOM 1480 O O . LEU A 1 198 ? 2.918 13.715 5.870 1.00 91.06 198 LEU A O 1
ATOM 1484 N N . ASN A 1 199 ? 3.597 12.655 7.719 1.00 91.81 199 ASN A N 1
ATOM 1485 C CA . ASN A 1 199 ? 4.497 13.735 8.140 1.00 91.81 199 ASN A CA 1
ATOM 1486 C C . ASN A 1 199 ? 5.733 13.859 7.235 1.00 91.81 199 ASN A C 1
ATOM 1488 O O . ASN A 1 199 ? 6.274 14.954 7.091 1.00 91.81 199 ASN A O 1
ATOM 1492 N N . ALA A 1 200 ? 6.196 12.746 6.660 1.00 91.31 200 ALA A N 1
ATOM 1493 C CA . ALA A 1 200 ? 7.315 12.728 5.720 1.00 91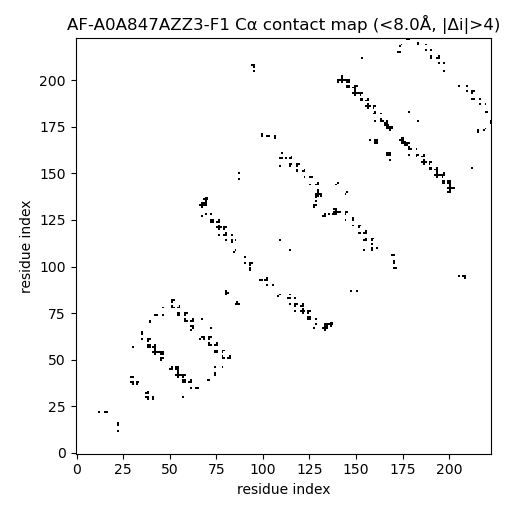.31 200 ALA A CA 1
ATOM 1494 C C . ALA A 1 200 ? 6.920 13.261 4.331 1.00 91.31 200 ALA A C 1
ATOM 1496 O O . ALA A 1 200 ? 7.752 13.852 3.647 1.00 91.31 200 ALA A O 1
ATOM 1497 N N . ALA A 1 201 ? 5.650 13.126 3.938 1.00 87.94 201 ALA A N 1
ATOM 1498 C CA . ALA A 1 201 ? 5.091 13.780 2.761 1.00 87.94 201 ALA A CA 1
ATOM 1499 C C . ALA A 1 201 ? 4.981 15.298 3.021 1.00 87.94 201 ALA A C 1
ATOM 1501 O O . ALA A 1 201 ? 3.966 15.790 3.508 1.00 87.94 201 ALA A O 1
ATOM 1502 N N . MET A 1 202 ? 6.054 16.049 2.742 1.00 65.06 202 MET A N 1
ATOM 1503 C CA . MET A 1 202 ? 6.220 17.482 3.049 1.00 65.06 202 MET A CA 1
ATOM 1504 C C . MET A 1 202 ? 5.260 18.418 2.277 1.00 65.06 202 MET A C 1
ATOM 1506 O O . MET A 1 202 ? 5.684 19.262 1.489 1.00 65.06 202 MET A O 1
ATOM 1510 N N . GLY A 1 203 ? 3.954 18.322 2.529 1.00 63.53 203 GLY A N 1
ATOM 1511 C CA . GLY A 1 203 ? 2.930 19.217 1.997 1.00 63.53 203 GLY A CA 1
ATOM 1512 C C . GLY A 1 203 ? 2.045 19.766 3.112 1.00 63.53 203 GLY A C 1
ATOM 1513 O O . GLY A 1 203 ? 1.338 19.018 3.782 1.00 63.53 203 GLY A O 1
ATOM 1514 N N . GLY A 1 204 ? 2.014 21.092 3.286 1.00 58.97 204 GLY A N 1
ATOM 1515 C CA . GLY A 1 204 ? 1.203 21.779 4.309 1.00 58.97 204 GLY A CA 1
ATOM 1516 C C . GLY A 1 204 ? -0.324 21.608 4.186 1.00 58.97 204 GLY A C 1
ATOM 1517 O O . GLY A 1 204 ? -1.059 22.208 4.964 1.00 58.97 204 GLY A O 1
ATOM 1518 N N . GLY A 1 205 ? -0.810 20.808 3.230 1.00 70.88 205 GLY A N 1
ATOM 1519 C CA . GLY A 1 205 ? -2.231 20.555 2.971 1.00 70.88 205 GLY A CA 1
ATOM 1520 C C . GLY A 1 205 ? -2.813 19.299 3.631 1.00 70.88 205 GLY A C 1
ATOM 1521 O O . GLY A 1 205 ? -4.018 19.092 3.549 1.00 70.88 205 GLY A O 1
ATOM 1522 N N . LEU A 1 206 ? -2.003 18.463 4.294 1.00 78.81 206 LEU A N 1
ATOM 1523 C CA . LEU A 1 206 ? -2.454 17.166 4.835 1.00 78.81 206 LEU A CA 1
ATOM 1524 C C . LEU A 1 206 ? -2.876 17.205 6.316 1.00 78.81 206 LEU A C 1
ATOM 1526 O O . LEU A 1 206 ? -3.210 16.171 6.894 1.00 78.81 206 LEU A O 1
ATOM 1530 N N . GLY A 1 207 ? -2.892 18.388 6.942 1.00 80.81 207 GLY A N 1
ATOM 1531 C CA . GLY A 1 207 ? -3.192 18.538 8.373 1.00 80.81 207 GLY A CA 1
ATOM 1532 C C . GLY A 1 207 ? -4.556 17.973 8.788 1.00 80.81 207 GLY A C 1
ATOM 1533 O O . GLY A 1 207 ? -4.657 17.347 9.839 1.00 80.81 207 GLY A O 1
ATOM 1534 N N . GLY A 1 208 ? -5.583 18.126 7.943 1.00 80.31 208 GLY A N 1
ATOM 1535 C CA . GLY A 1 208 ? -6.914 17.557 8.189 1.00 80.31 208 GLY A CA 1
ATOM 1536 C C . GLY A 1 208 ? -6.931 16.026 8.144 1.00 80.31 208 GLY A C 1
ATOM 1537 O O . GLY A 1 208 ? -7.506 15.392 9.024 1.00 80.31 208 GLY A O 1
ATOM 1538 N N . VAL A 1 209 ? -6.231 15.425 7.175 1.00 81.62 209 VAL A N 1
ATOM 1539 C CA . VAL A 1 209 ? -6.105 13.960 7.055 1.00 81.62 209 VAL A CA 1
ATOM 1540 C C . VAL A 1 209 ? -5.390 13.386 8.280 1.00 81.62 209 VAL A C 1
ATOM 1542 O O . VAL A 1 209 ? -5.867 12.430 8.887 1.00 81.62 209 VAL A O 1
ATOM 1545 N N . LYS A 1 210 ? -4.288 14.020 8.699 1.00 86.50 210 LYS A N 1
ATOM 1546 C CA . LYS A 1 210 ? -3.548 13.635 9.908 1.00 86.50 210 LYS A CA 1
ATOM 1547 C C . LYS A 1 210 ? -4.429 13.691 11.158 1.00 86.50 210 LYS A C 1
ATOM 1549 O O . LYS A 1 210 ? -4.433 12.738 11.930 1.00 86.50 210 LYS A O 1
ATOM 1554 N N . ALA A 1 211 ? -5.189 14.772 11.337 1.00 85.81 211 ALA A N 1
ATOM 1555 C CA . ALA A 1 211 ? -6.082 14.927 12.483 1.00 85.81 211 ALA A CA 1
ATOM 1556 C C . ALA A 1 211 ? -7.166 13.837 12.522 1.00 85.81 211 ALA A C 1
ATOM 1558 O O . ALA A 1 211 ? -7.466 13.309 13.591 1.00 85.81 211 ALA A O 1
ATOM 1559 N N . ASN A 1 212 ? -7.704 13.443 11.363 1.00 83.19 212 ASN A N 1
ATOM 1560 C CA . ASN A 1 212 ? -8.652 12.331 11.277 1.00 83.19 212 ASN A CA 1
ATOM 1561 C C . ASN A 1 212 ? -8.008 11.004 11.715 1.00 83.19 212 ASN A C 1
ATOM 1563 O O . ASN A 1 212 ? -8.614 10.251 12.474 1.00 83.19 212 ASN A O 1
ATOM 1567 N N . PHE A 1 213 ? -6.770 10.731 11.290 1.00 89.12 213 PHE A N 1
ATOM 1568 C CA . PHE A 1 213 ? -6.057 9.505 11.672 1.00 89.12 213 PHE A CA 1
ATOM 1569 C C . PHE A 1 213 ? -5.744 9.482 13.176 1.00 89.12 213 PHE A C 1
ATOM 1571 O O . PHE A 1 213 ? -5.915 8.453 13.828 1.00 89.12 213 PHE A O 1
A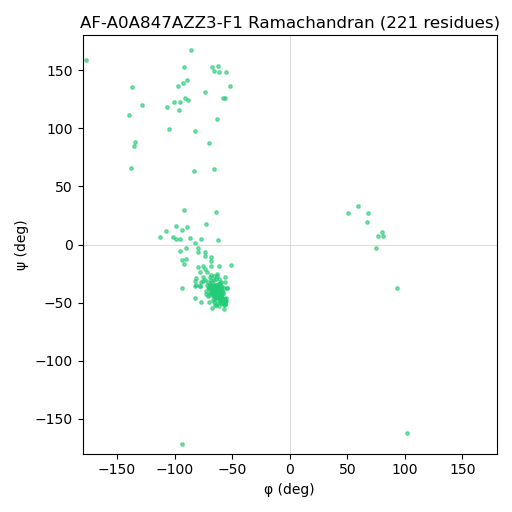TOM 1578 N N . GLU A 1 214 ? -5.348 10.622 13.750 1.00 91.38 214 GLU A N 1
ATOM 1579 C CA . GLU A 1 214 ? -5.126 10.780 15.196 1.00 91.38 214 GLU A CA 1
ATOM 1580 C C . GLU A 1 214 ? -6.420 10.599 16.003 1.00 91.38 214 GLU A C 1
ATOM 1582 O O . GLU A 1 214 ? -6.412 9.946 17.051 1.00 91.38 214 GLU A O 1
ATOM 1587 N N . SER A 1 215 ? -7.541 11.126 15.503 1.00 89.06 215 SER A N 1
ATOM 1588 C CA . SER A 1 215 ? -8.859 10.927 16.112 1.00 89.06 215 SER A CA 1
ATOM 1589 C C . SER A 1 215 ? -9.256 9.452 16.105 1.00 89.06 215 SER A C 1
ATOM 1591 O O . SER A 1 215 ? -9.674 8.937 17.140 1.00 89.06 215 SER A O 1
ATOM 1593 N N . PHE A 1 216 ? -9.068 8.755 14.979 1.00 89.44 216 PHE A N 1
ATOM 1594 C CA . PHE A 1 216 ? -9.369 7.326 14.885 1.00 89.44 216 PHE A CA 1
ATOM 1595 C C . PHE A 1 216 ? -8.507 6.493 15.837 1.00 89.44 216 PHE A C 1
ATOM 1597 O O . PHE A 1 216 ? -9.014 5.634 16.554 1.00 89.44 216 PHE A O 1
ATOM 1604 N N . LYS A 1 217 ? -7.204 6.788 15.913 1.00 94.62 217 LYS A N 1
ATOM 1605 C CA . LYS A 1 217 ? -6.311 6.154 16.890 1.00 94.62 217 LYS A CA 1
ATOM 1606 C C . LYS A 1 217 ? -6.810 6.352 18.323 1.00 94.62 217 LYS A C 1
ATOM 1608 O O . LYS A 1 217 ? -6.870 5.386 19.077 1.00 94.62 217 LYS A O 1
ATOM 1613 N N . THR A 1 218 ? -7.181 7.582 18.680 1.00 94.62 218 THR A N 1
ATOM 1614 C CA . THR A 1 218 ? -7.673 7.911 20.028 1.00 94.62 218 THR A CA 1
ATOM 1615 C C . THR A 1 218 ? -8.930 7.111 20.365 1.00 94.62 218 THR A C 1
ATOM 1617 O O . THR A 1 218 ? -9.058 6.617 21.479 1.00 94.62 218 THR A O 1
ATOM 1620 N N . GLU A 1 219 ? -9.843 6.931 19.408 1.00 91.75 219 GLU A N 1
ATOM 1621 C CA . GLU A 1 219 ? -11.018 6.076 19.595 1.00 91.75 219 GLU A CA 1
ATOM 1622 C C . GLU A 1 219 ? -10.622 4.624 19.898 1.00 91.75 219 GLU A C 1
ATOM 1624 O O . GLU A 1 219 ? -11.071 4.0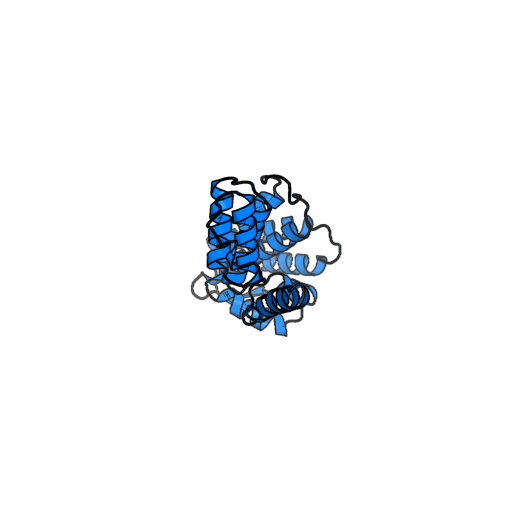68 20.901 1.00 91.75 219 GLU A O 1
ATOM 1629 N N . LEU A 1 220 ? -9.729 4.030 19.100 1.00 93.19 220 LEU A N 1
ATOM 1630 C CA . LEU A 1 220 ? -9.261 2.654 19.309 1.00 93.19 220 LEU A CA 1
ATOM 1631 C C . LEU A 1 220 ? -8.583 2.445 20.669 1.00 93.19 220 LEU A C 1
ATOM 1633 O O . LEU A 1 220 ? -8.689 1.365 21.246 1.00 93.19 220 LEU A O 1
ATOM 1637 N N . GLU A 1 221 ? -7.904 3.464 21.195 1.00 95.19 221 GLU A N 1
ATOM 1638 C CA . GLU A 1 221 ? -7.287 3.433 22.527 1.00 95.19 221 GLU A CA 1
ATOM 1639 C C . GLU A 1 221 ? -8.321 3.397 23.669 1.00 95.19 221 GLU A C 1
ATOM 1641 O O . GLU A 1 221 ? -7.977 3.013 24.789 1.00 95.19 221 GLU A O 1
ATOM 1646 N N . THR A 1 222 ? -9.580 3.766 23.401 1.00 94.06 222 THR A N 1
ATOM 1647 C CA . THR A 1 222 ? -10.678 3.742 24.387 1.00 94.06 222 THR A CA 1
ATOM 1648 C C . THR A 1 222 ? -11.512 2.457 24.385 1.00 94.06 222 THR A C 1
ATOM 1650 O O . THR A 1 222 ? -12.264 2.236 25.339 1.00 94.06 222 THR A O 1
ATOM 1653 N N . LEU A 1 223 ? -11.371 1.611 23.356 1.00 90.12 223 LEU A N 1
ATOM 1654 C CA . LEU A 1 223 ? -11.987 0.277 23.254 1.00 90.12 223 LEU A CA 1
ATOM 1655 C C . LEU A 1 223 ? -11.183 -0.762 24.051 1.00 90.12 223 LEU A C 1
ATOM 1657 O O . LEU A 1 223 ? -11.759 -1.716 24.619 1.00 90.12 223 LEU A O 1
#

Radius of gyration: 21.91 Å; Cα contacts (8 Å, |Δi|>4): 278; chains: 1; bounding box: 39×34×85 Å

Foldseek 3Di:
DVVVVVVVVVVLQPPPPPDPDDPCCVVDDQPPDLDLVSLLVSLVVCVVVLVLVSSLVSLVSNCVVFVQALSSLQSNLCSLCVVLVHDPVVCVVCLQVVPLPVLQVVLVSLQPPSLLVSLVSNLVSLVCQLVVVHPCPPHNLRLCSLQSNLVSLLSNLQNLQSVAPQWHQDSLRAIDDDGDPVSLVSSLVSLVSSLVSNVSNPDPRCPSSSVSSVVNNVNSVVD

pLDDT: mean 83.34, std 16.86, range [44.75, 98.62]

Mean predicted aligned error: 9.02 Å

Solvent-accessible surface area (backbone atoms only — not comparable to full-atom values): 11851 Å² total; per-residue (Å²): 110,80,69,58,54,52,53,53,59,56,53,62,65,67,76,61,76,86,58,104,55,62,97,59,51,91,79,56,62,80,76,72,50,83,51,58,70,50,21,45,50,39,13,54,50,26,42,75,73,65,40,22,74,58,12,34,52,24,17,49,59,29,36,75,77,38,79,35,43,34,66,38,32,46,52,26,23,53,22,39,28,46,65,44,71,43,58,69,80,72,43,51,62,39,57,61,66,67,47,67,74,65,37,42,63,48,51,59,56,52,64,68,62,48,36,46,58,21,32,66,59,19,42,60,37,39,45,33,26,48,70,61,65,32,70,56,84,48,54,38,70,35,46,67,58,19,39,52,42,12,50,38,28,40,52,34,20,53,37,52,41,46,68,33,86,76,24,41,67,44,78,86,59,45,75,48,66,75,62,52,72,70,46,45,54,52,25,44,54,26,38,53,50,10,49,53,25,41,66,52,19,83,51,97,79,46,61,62,42,49,50,52,51,53,51,38,44,55,53,57,74,74,110

Nearest PDB structures (foldseek):
  2e2e-assembly1_B  TM=5.267E-01  e=2.299E-01  Escherichia coli
  8qcb-assembly1_B  TM=2.627E-01  e=6.641E-02  Saccharomyces cerevisiae
  6ait-assembly1_A  TM=2.970E-01  e=2.763E-01  Escherichia coli K-12
  6ait-assembly1_F  TM=3.063E-01  e=4.179E-01  Escherichia coli K-12
  6ait-assembly1_D  TM=2.975E-01  e=1.149E+00  Escherichia coli K-12